Protein 2YD6 (pdb70)

CATH classification: 2.60.40.10 (+1 more: 2.60.40.10)

Foldseek 3Di:
DFWKDWPDFFEAFEEEAQFKDKTKTAIQTVVGKAKFKDFPPHTDDDPQWDWDADPVRRMIMIMGGRDDPPVPWGKMKIWIGDPVDIDIDIYTYHYHYPVGQDQFFKDFPDFFAADEAEAQAKDKTKTFMQGVVGWDKFKDWQSHGDVQWDWDDDHRMIITIHGRDDQVQWTKMWIWTDDPRHIGIDDIYTYHYHD

Nearest PDB structures (foldseek):
  2yd6-assembly1_A-2  TM=1.005E+00  e=1.110E-40  Homo sapiens
  5y32-assembly1_A  TM=9.859E-01  e=5.965E-36  Mus musculus
  4yfd-a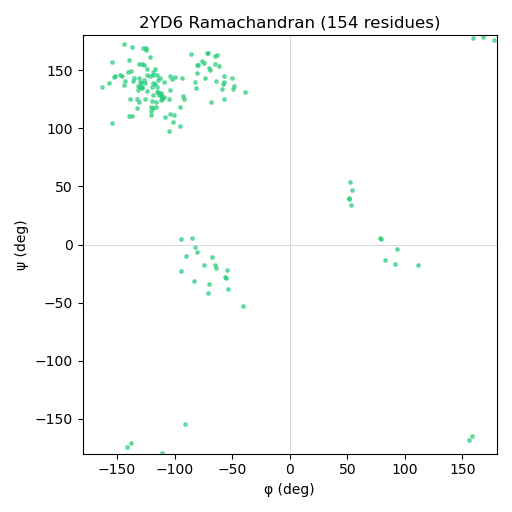ssembly1_A  TM=9.870E-01  e=2.096E-35  Mus musculus
  4y61-assembly1_A  TM=9.888E-01  e=3.538E-35  Mus musculus
  2yd4-assembly1_A  TM=9.626E-01  e=8.643E-33  Gallus gallus

InterPro domains:
  IPR000242 Tyrosine-specific protein phosphatase, PTPase domain [PF00102] (1380-1611)
  IPR000242 Tyrosine-specific protein phosphatase, PTPase domain [PF00102] (1669-1902)
  IPR000242 Tyrosine-specific protein phosphatase, PTPase domain [PR00700] (1409-1416)
  IPR000242 Tyrosine-specific protein phosphatase, PTPase domain [PR00700] (1425-1445)
  IPR000242 Tyrosine-specific protein phosphatase, PTPase domain [PR00700] (1509-1526)
  IPR000242 Tyrosine-specific protein phosphatase, PTPase domain [PR00700] (1548-1566)
  IPR000242 Tyrosine-specific protein phosphatase, PTPase domain [PR00700] (1579-1594)
  IPR000242 Tyrosine-specific protein phosphatase, PTPase domain [PR00700] (1595-1605)
  IPR000242 Tyrosine-specific protein phosphatase, PTPase domain [PS50055] (1357-1612)
  IPR000242 Tyrosine-specific protein phosphatase, PTPase domain [PS50055] (1644-1903)
  IPR000242 Tyrosine-specific protein phosphatase, PTPase domain [SM00194] (1356-1614)
  IPR000242 Tyrosine-specific 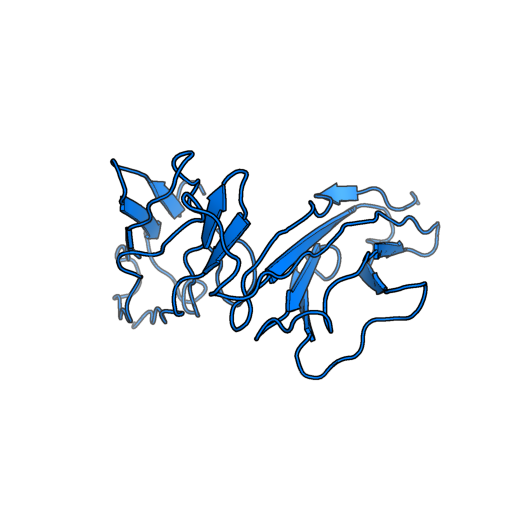protein phosphatase, PTPase domain [SM00194] (1643-1905)
  IPR000387 Tyrosine-specific protein phosphatases domain [PS50056] (1532-1603)
  IPR000387 Tyrosine-specific protein phosphatases domain [PS50056] (1821-1894)
  IPR003595 Protein-tyrosine phosphatase, catalytic [SM00404] (1510-1611)
  IPR003595 Protein-tyrosine phosphatase, catalytic [SM00404] (1799-1902)
  IPR003598 Immunoglobulin subtype 2 [SM00408] (36-105)
  IPR003598 Immunoglobulin subtype 2 [SM00408] (138-214)
  IPR003598 Immunoglobulin subtype 2 [SM00408] (248-309)
  IPR003599 Immunoglobulin domain subtype [SM00409] (30-116)

Secondary structure (DSSP, 8-state):
-EEEEEEE----EEEETTS-EEEEEEEEEESPPEEEEEETTEE---TTEEEEEEGGGTEEEEEE-S--TTTT-EEEEEEEEETTEEEEEEEEEEEE-GGGPPTT--EEEE----EEEETTS-EEEEEEEE-SSPPEEEEEETTEE---EEEEEETTEEEEEE-S--GGG-EEEEEEEEETTEEEEPPPEEEEEE-

Structure (mmCIF, N/CA/C/O backbone):
data_2YD6
#
_entry.id   2YD6
#
_cell.length_a   48.710
_cell.length_b   48.710
_cell.length_c   145.910
_cell.angle_alpha   90.00
_cell.angle_beta   90.00
_cell.angle_gamma   120.00
#
_symmetry.space_group_name_H-M   'P 32 2 1'
#
loop_
_entity.id
_entity.type
_entity.pdbx_description
1 polymer 'PTPRD PROTEIN'
2 non-polymer 'CHLORIDE ION'
3 non-polymer 'CITRATE ANION'
4 water water
#
loop_
_atom_site.group_PDB
_atom_site.id
_atom_site.type_symbol
_atom_site.label_atom_id
_atom_site.label_alt_id
_atom_site.label_comp_id
_atom_site.label_asym_id
_atom_site.label_entity_id
_atom_site.label_seq_id
_atom_site.pdbx_PDB_ins_code
_atom_site.Cartn_x
_atom_site.Cartn_y
_atom_site.Cartn_z
_atom_site.occupancy
_atom_site.B_iso_or_equiv
_atom_site.auth_seq_id
_atom_site.auth_comp_id
_atom_site.auth_asym_id
_atom_site.auth_atom_id
_atom_site.pdbx_PDB_model_num
ATOM 1 N N . GLU A 1 4 ? -8.060 -4.928 -23.293 1.00 46.76 21 GLU A N 1
ATOM 2 C CA . GLU A 1 4 ? -7.723 -4.080 -22.111 1.00 31.43 21 GLU A CA 1
ATOM 3 C C . GLU A 1 4 ? -8.622 -2.841 -22.000 1.00 34.36 21 GLU A C 1
ATOM 4 O O . GLU A 1 4 ? -8.961 -2.203 -22.997 1.00 39.48 21 GLU A O 1
ATOM 10 N N . THR A 1 5 ? -8.972 -2.482 -20.766 1.00 30.81 22 THR A N 1
ATOM 11 C CA . THR A 1 5 ? -9.840 -1.335 -20.519 1.00 26.59 22 THR A CA 1
ATOM 12 C C . THR A 1 5 ? -9.281 -0.494 -19.367 1.00 24.19 22 THR A C 1
ATOM 13 O O . THR A 1 5 ? -8.754 -1.060 -18.405 1.00 26.10 22 THR A O 1
ATOM 17 N N . PRO A 1 6 ? -9.414 0.852 -19.445 1.00 25.13 23 PRO A N 1
ATOM 18 C CA . PRO A 1 6 ? -8.899 1.726 -18.392 1.00 20.97 23 PRO A CA 1
ATOM 19 C C . PRO A 1 6 ? -9.707 1.622 -17.103 1.00 21.11 23 PRO A C 1
ATOM 20 O O . PRO A 1 6 ? -10.828 1.097 -17.102 1.00 20.31 23 PRO A O 1
ATOM 24 N N . PRO A 1 7 ? -9.145 2.127 -15.995 1.00 16.94 24 PRO A N 1
ATOM 25 C CA . PRO A 1 7 ? -9.919 1.978 -14.779 1.00 16.43 24 PRO A CA 1
ATOM 26 C C . PRO A 1 7 ? -11.176 2.832 -14.772 1.00 14.65 24 PRO A C 1
ATOM 27 O O . PRO A 1 7 ? -11.207 3.921 -15.403 1.00 20.04 24 PRO A O 1
ATOM 31 N N A ARG A 1 8 ? -12.234 2.331 -14.153 0.60 15.95 25 ARG A N 1
ATOM 32 N N B ARG A 1 8 ? -12.173 2.352 -14.030 0.40 15.19 25 ARG A N 1
ATOM 33 C CA A ARG A 1 8 ? -13.347 3.188 -13.773 0.60 16.92 25 ARG A CA 1
ATOM 34 C CA B ARG A 1 8 ? -13.444 3.033 -13.829 0.40 16.15 25 ARG A CA 1
ATOM 35 C C A ARG A 1 8 ? -13.689 2.880 -12.330 0.60 16.20 25 ARG A C 1
ATOM 36 C C B ARG A 1 8 ? -13.931 2.784 -12.396 0.40 15.13 25 ARG A C 1
ATOM 37 O O A ARG A 1 8 ? -13.366 1.811 -11.812 0.60 13.81 25 ARG A O 1
ATOM 38 O O B ARG A 1 8 ? -13.996 1.628 -11.961 0.40 12.87 25 ARG A O 1
ATOM 53 N N . PHE A 1 9 ? -14.312 3.844 -11.682 1.00 12.90 26 PHE A N 1
ATOM 54 C CA . PHE A 1 9 ? -14.673 3.695 -10.274 1.00 12.07 26 PHE A CA 1
ATOM 55 C C . PHE A 1 9 ? -16.003 2.982 -10.151 1.00 13.53 26 PHE A C 1
ATOM 56 O O . PHE A 1 9 ? -16.949 3.267 -10.894 1.00 18.34 26 PHE A O 1
ATOM 64 N N . THR A 1 10 ? -16.058 2.028 -9.222 1.00 14.23 27 THR A N 1
ATOM 65 C CA . THR A 1 10 ? -17.329 1.406 -8.807 1.00 15.68 27 THR A CA 1
ATOM 66 C C . THR A 1 10 ? -17.813 1.893 -7.412 1.00 16.83 27 THR A C 1
ATOM 67 O O . THR A 1 10 ? -18.984 1.767 -7.072 1.00 17.89 27 THR A O 1
ATOM 71 N N A ARG A 1 11 ? -16.889 2.406 -6.608 0.62 13.98 28 ARG A N 1
ATOM 72 N N B ARG A 1 11 ? -16.892 2.469 -6.633 0.38 13.17 28 ARG A N 1
ATOM 73 C CA A ARG A 1 11 ? -17.246 3.181 -5.435 0.62 14.36 28 ARG A CA 1
ATOM 74 C CA B ARG A 1 11 ? -17.189 3.101 -5.344 0.38 13.16 28 ARG A CA 1
ATOM 75 C C A ARG A 1 11 ? -16.290 4.344 -5.313 0.62 11.74 28 ARG A C 1
ATOM 76 C C B ARG A 1 11 ? -16.282 4.319 -5.184 0.38 11.40 28 ARG A C 1
ATOM 77 O O A ARG A 1 11 ? -15.074 4.174 -5.458 0.62 10.56 28 ARG A O 1
ATOM 78 O O B ARG A 1 11 ? -15.067 4.152 -5.144 0.38 12.41 28 ARG A O 1
ATOM 93 N N . THR A 1 12 ? -16.845 5.522 -5.077 1.00 12.40 29 THR A N 1
ATOM 94 C CA . THR A 1 12 ? -16.028 6.721 -4.869 1.00 11.37 29 THR A CA 1
ATOM 95 C C . THR A 1 12 ? -16.191 7.200 -3.437 1.00 10.12 29 THR A C 1
ATOM 96 O O . THR A 1 12 ? -17.265 7.094 -2.855 1.00 10.40 29 THR A O 1
ATOM 100 N N . PRO A 1 13 ? -15.130 7.782 -2.874 1.00 8.64 30 PRO A N 1
ATOM 101 C CA . PRO A 1 13 ? -15.220 8.280 -1.511 1.00 9.15 30 PRO A CA 1
ATOM 102 C C . PRO A 1 13 ? -16.125 9.503 -1.451 1.00 9.09 30 PRO A C 1
ATOM 103 O O . PRO A 1 13 ? -16.206 10.255 -2.427 1.00 10.80 30 PRO A O 1
ATOM 107 N N . VAL A 1 14 ? -16.753 9.719 -0.300 1.00 9.25 31 VAL A N 1
ATOM 108 C CA . VAL A 1 14 ? -17.582 10.887 -0.069 1.00 10.05 31 VAL A CA 1
ATOM 109 C C . VAL A 1 14 ? -16.976 11.721 1.058 1.00 9.68 31 VAL A C 1
ATOM 110 O O . VAL A 1 14 ? -16.274 11.186 1.946 1.00 12.09 31 VAL A O 1
ATOM 114 N N . ASP A 1 15 ? -17.215 13.026 0.992 1.00 11.11 32 ASP A N 1
ATOM 115 C CA . ASP A 1 15 ? -16.745 13.949 2.023 1.00 12.19 32 ASP A CA 1
ATOM 116 C C . ASP A 1 15 ? -17.127 13.473 3.408 1.00 13.32 32 ASP A C 1
ATOM 117 O O . ASP A 1 15 ? -18.238 12.945 3.603 1.00 18.14 32 ASP A O 1
ATOM 122 N N . GLN A 1 16 ? -16.212 13.698 4.363 1.00 12.72 33 GLN A N 1
ATOM 123 C CA A GLN A 1 16 ? -16.516 13.385 5.722 0.50 9.94 33 GLN A CA 1
ATOM 124 C CA B GLN A 1 16 ? -16.300 13.245 5.793 0.50 10.57 33 GLN A CA 1
ATOM 125 C C . GLN A 1 16 ? -16.117 14.481 6.684 1.00 8.70 33 GLN A C 1
ATOM 126 O O . GLN A 1 16 ? -15.171 15.239 6.448 1.00 8.44 33 GLN A O 1
ATOM 137 N N . THR A 1 17 ? -16.930 14.604 7.727 1.00 7.56 34 THR A N 1
ATOM 138 C CA . THR A 1 17 ? -16.678 15.516 8.842 1.00 7.04 34 THR A CA 1
ATOM 139 C C . THR A 1 17 ? -16.589 14.667 10.100 1.00 7.14 34 THR A C 1
ATOM 140 O O . THR A 1 17 ? -17.581 14.089 10.544 1.00 8.58 34 THR A O 1
ATOM 144 N N . GLY A 1 18 ? -15.391 14.605 10.655 1.00 7.19 35 GLY A N 1
ATOM 145 C CA . GLY A 1 18 ? -15.135 13.853 11.860 1.00 6.99 35 GLY A CA 1
ATOM 146 C C . GLY A 1 18 ? -14.822 14.729 13.042 1.00 7.99 35 GLY A C 1
ATOM 147 O O . GLY A 1 18 ? -14.872 15.950 12.936 1.00 8.64 35 GLY A O 1
ATOM 148 N N . VAL A 1 19 ? -14.560 14.093 14.180 1.00 7.76 36 VAL A N 1
ATOM 149 C CA A VAL A 1 19 ? -14.217 14.817 15.375 0.61 7.39 36 VAL A CA 1
ATOM 150 C CA B VAL A 1 19 ? -14.212 14.798 15.404 0.39 7.33 36 VAL A CA 1
ATOM 151 C C . VAL A 1 19 ? -12.777 14.532 15.803 1.00 7.08 36 VAL A C 1
ATOM 152 O O . VAL A 1 19 ? -12.271 13.413 15.692 1.00 7.12 36 VAL A O 1
ATOM 159 N N . SER A 1 20 ? -12.109 15.567 16.284 1.00 8.23 37 SER A N 1
ATOM 160 C CA . SER A 1 20 ? -10.748 15.428 16.799 1.00 8.49 37 SER A CA 1
ATOM 161 C C . SER A 1 20 ? -10.659 14.265 17.787 1.00 7.47 37 SER A C 1
ATOM 162 O O . SER A 1 20 ? -11.511 14.110 18.649 1.00 8.56 37 SER A O 1
ATOM 165 N N . GLY A 1 21 ? -9.644 13.439 17.629 1.00 7.29 38 GLY A N 1
ATOM 166 C CA . GLY A 1 21 ? -9.451 12.256 18.460 1.00 7.80 38 GLY A CA 1
ATOM 167 C C . GLY A 1 21 ? -10.102 11.009 17.896 1.00 7.37 38 GLY A C 1
ATOM 168 O O . GLY A 1 21 ? -9.810 9.889 18.352 1.00 9.55 38 GLY A O 1
ATOM 169 N N . GLY A 1 22 ? -11.026 11.179 16.948 1.00 7.19 39 GLY A N 1
ATOM 170 C CA . GLY A 1 22 ? -11.762 10.075 16.359 1.00 6.92 39 GLY A CA 1
ATOM 171 C C . GLY A 1 22 ? -11.131 9.467 15.124 1.00 5.61 39 GLY A C 1
ATOM 172 O O . GLY A 1 22 ? -9.932 9.535 14.917 1.00 6.60 39 GLY A O 1
ATOM 173 N N . VAL A 1 23 ? -12.004 8.871 14.314 1.00 6.20 40 VAL A N 1
ATOM 174 C CA . VAL A 1 23 ? -11.614 8.188 13.089 1.00 6.15 40 VAL A CA 1
ATOM 175 C C . VAL A 1 23 ? -12.368 8.776 11.922 1.00 6.51 40 VAL A C 1
ATOM 176 O O . VAL A 1 23 ? -13.517 9.147 12.056 1.00 8.07 40 VAL A O 1
ATOM 180 N N . ALA A 1 24 ? -11.705 8.821 10.765 1.00 6.47 41 ALA A N 1
ATOM 181 C CA . ALA A 1 24 ? -12.387 8.970 9.478 1.00 6.18 41 ALA A CA 1
ATOM 182 C C . ALA A 1 24 ? -11.862 7.930 8.519 1.00 6.26 41 ALA A C 1
ATOM 183 O O . ALA A 1 24 ? -10.677 7.600 8.555 1.00 7.37 41 ALA A O 1
ATOM 185 N N . SER A 1 25 ? -12.771 7.407 7.692 1.00 7.00 42 SER A N 1
ATOM 186 C CA . SER A 1 25 ? -12.410 6.424 6.652 1.00 6.60 42 SER A CA 1
ATOM 187 C C . SER A 1 25 ? -13.009 6.893 5.327 1.00 6.22 42 SER A C 1
ATOM 188 O O . SER A 1 25 ? -14.144 7.371 5.279 1.00 9.48 42 SER A O 1
ATOM 191 N N . PHE A 1 26 ? -12.224 6.719 4.266 1.00 5.79 43 PHE A N 1
ATOM 192 C CA . PHE A 1 26 ? -12.645 6.961 2.894 1.00 6.03 43 PHE A CA 1
ATOM 193 C C . PHE A 1 26 ? -12.520 5.661 2.120 1.00 5.51 43 PHE A C 1
ATOM 194 O O . PHE A 1 26 ? -11.520 4.969 2.266 1.00 6.56 43 PHE A O 1
ATOM 202 N N . ILE A 1 27 ? -13.531 5.330 1.323 1.00 5.87 44 ILE A N 1
ATOM 203 C CA . ILE A 1 27 ? -13.618 4.058 0.601 1.00 6.91 44 ILE A CA 1
ATOM 204 C C . ILE A 1 27 ? -13.563 4.338 -0.885 1.00 6.94 44 ILE A C 1
ATOM 205 O O . ILE A 1 27 ? -14.240 5.226 -1.398 1.00 9.35 44 ILE A O 1
ATOM 210 N N . CYS A 1 28 ? -12.766 3.538 -1.583 1.00 7.17 45 CYS A N 1
ATOM 211 C CA . CYS A 1 28 ? -12.633 3.697 -3.021 1.00 8.02 45 CYS A CA 1
ATOM 212 C C . CYS A 1 28 ? -12.482 2.329 -3.675 1.00 8.40 45 CYS A C 1
ATOM 213 O O . CYS A 1 28 ? -11.758 1.497 -3.166 1.00 10.17 45 CYS A O 1
ATOM 216 N N . GLN A 1 29 ? -13.155 2.095 -4.791 1.00 9.21 46 GLN A N 1
ATOM 217 C CA . GLN A 1 29 ? -13.005 0.840 -5.497 1.00 9.62 46 GLN A CA 1
ATOM 218 C C . GLN A 1 29 ? -13.116 1.096 -6.996 1.00 10.04 46 GLN A C 1
ATOM 219 O O . GLN A 1 29 ? -13.888 1.949 -7.451 1.00 10.16 46 GLN A O 1
ATOM 225 N N . ALA A 1 30 ? -12.341 0.337 -7.758 1.00 9.77 47 ALA A N 1
ATOM 226 C CA . ALA A 1 30 ? -12.324 0.477 -9.212 1.00 11.69 47 ALA A CA 1
ATOM 227 C C . ALA A 1 30 ? -12.258 -0.878 -9.879 1.00 13.72 47 ALA A C 1
ATOM 228 O O . ALA A 1 30 ? -11.801 -1.852 -9.300 1.00 14.31 47 ALA A O 1
ATOM 230 N N . THR A 1 31 ? -12.672 -0.904 -11.135 1.00 15.31 48 THR A N 1
ATOM 231 C CA . THR A 1 31 ? -12.517 -2.098 -11.968 1.00 15.30 48 THR A CA 1
ATOM 232 C C . THR A 1 31 ? -11.810 -1.706 -13.265 1.00 16.41 48 THR A C 1
ATOM 233 O O . THR A 1 31 ? -11.645 -0.526 -13.557 1.00 18.91 48 THR A O 1
ATOM 237 N N . GLY A 1 32 ? -11.383 -2.697 -14.031 1.00 19.30 49 GLY A N 1
ATOM 238 C CA . GLY A 1 32 ? -10.695 -2.477 -15.300 1.00 19.67 49 GLY A CA 1
ATOM 239 C C . GLY A 1 32 ? -9.910 -3.724 -15.664 1.00 21.59 49 GLY A C 1
ATOM 240 O O . GLY A 1 32 ? -9.897 -4.689 -14.899 1.00 21.24 49 GLY A O 1
ATOM 241 N N . ASP A 1 33 ? -9.258 -3.697 -16.831 1.00 22.80 50 ASP A N 1
ATOM 242 C CA . ASP A 1 33 ? -8.427 -4.818 -17.300 1.00 24.94 50 ASP A CA 1
ATOM 243 C C . ASP A 1 33 ? -7.131 -4.255 -17.899 1.00 19.92 50 ASP A C 1
ATOM 244 O O . ASP A 1 33 ? -7.174 -3.642 -18.981 1.00 26.29 50 ASP A O 1
ATOM 249 N N . PRO A 1 34 ? -5.980 -4.460 -17.229 1.00 21.48 51 PRO A N 1
ATOM 250 C CA . PRO A 1 34 ? -5.777 -5.223 -15.991 1.00 20.26 51 PRO A CA 1
ATOM 251 C C . PRO A 1 34 ? -6.478 -4.643 -14.761 1.00 20.46 51 PRO A C 1
ATOM 252 O O . PRO A 1 34 ? -6.865 -3.465 -14.729 1.00 19.16 51 PRO A O 1
ATOM 256 N N . ARG A 1 35 ? -6.611 -5.461 -13.758 1.00 22.12 52 ARG A N 1
ATOM 257 C CA . ARG A 1 35 ? -7.252 -4.999 -12.534 1.00 17.52 52 ARG A CA 1
ATOM 258 C C . ARG A 1 35 ? -6.494 -3.812 -11.982 1.00 15.50 52 ARG A C 1
ATOM 259 O O . ARG A 1 35 ? -5.274 -3.848 -11.892 1.00 17.25 52 ARG A O 1
ATOM 267 N N . PRO A 1 36 ? -7.232 -2.754 -11.595 1.00 13.89 53 PRO A N 1
ATOM 268 C CA . PRO A 1 36 ? -6.489 -1.570 -11.182 1.00 14.00 53 PRO A CA 1
ATOM 269 C C . PRO A 1 36 ? -6.033 -1.637 -9.749 1.00 13.19 53 PRO A C 1
ATOM 270 O O . PRO A 1 36 ? -6.562 -2.434 -8.957 1.00 12.94 53 PRO A O 1
ATOM 274 N N A LYS A 1 37 ? -5.061 -0.800 -9.416 0.54 13.47 54 LYS A N 1
ATOM 275 N N B LYS A 1 37 ? -5.015 -0.833 -9.438 0.46 12.68 54 LYS A N 1
ATOM 276 C CA A LYS A 1 37 ? -4.636 -0.614 -8.039 0.54 11.99 54 LYS A CA 1
ATOM 277 C CA B LYS A 1 37 ? -4.546 -0.583 -8.072 0.46 11.37 54 LYS A CA 1
ATOM 278 C C A LYS A 1 37 ? -4.728 0.866 -7.683 0.54 11.42 54 LYS A C 1
ATOM 279 C C B LYS A 1 37 ? -4.929 0.830 -7.685 0.46 11.12 54 LYS A C 1
ATOM 280 O O A LYS A 1 37 ? -4.683 1.755 -8.549 0.54 10.47 54 LYS A O 1
ATOM 281 O O B LYS A 1 37 ? -5.296 1.641 -8.539 0.46 8.94 54 LYS A O 1
ATOM 292 N N . ILE A 1 38 ? -4.872 1.104 -6.393 1.00 9.96 55 ILE A N 1
ATOM 293 C CA . ILE A 1 38 ? -5.257 2.388 -5.862 1.00 9.16 55 ILE A CA 1
ATOM 294 C C . ILE A 1 38 ? -4.162 2.987 -4.983 1.00 8.96 55 ILE A C 1
ATOM 295 O O . ILE A 1 38 ? -3.522 2.290 -4.190 1.00 9.84 55 ILE A O 1
ATOM 300 N N . VAL A 1 39 ? -3.952 4.281 -5.127 1.00 8.90 56 VAL A N 1
ATOM 301 C CA . VAL A 1 39 ? -3.148 5.049 -4.191 1.00 9.70 56 VAL A CA 1
ATOM 302 C C . VAL A 1 39 ? -3.956 6.257 -3.767 1.00 9.57 56 VAL A C 1
ATOM 303 O O . VAL A 1 39 ? -4.839 6.715 -4.482 1.00 10.23 56 VAL A O 1
ATOM 307 N N . TRP A 1 40 ? -3.626 6.768 -2.595 1.00 7.35 57 TRP A N 1
ATOM 308 C CA . TRP A 1 40 ? -4.241 7.968 -2.049 1.00 7.33 57 TRP A CA 1
ATOM 309 C C . TRP A 1 40 ? -3.223 9.090 -2.003 1.00 8.04 57 TRP A C 1
ATOM 310 O O . TRP A 1 40 ? -2.119 8.898 -1.499 1.00 9.46 57 TRP A O 1
ATOM 321 N N . ASN A 1 41 ? -3.609 10.247 -2.531 1.00 8.88 58 ASN A N 1
ATOM 322 C CA . ASN A 1 41 ? -2.744 11.420 -2.589 1.00 9.69 58 ASN A CA 1
ATOM 323 C C . ASN A 1 41 ? -3.345 12.609 -1.867 1.00 11.52 58 ASN A C 1
ATOM 324 O O . ASN A 1 41 ? -4.567 12.705 -1.676 1.00 12.46 58 ASN A O 1
ATOM 329 N N . LYS A 1 42 ? -2.461 13.556 -1.554 1.00 12.24 59 LYS A N 1
ATOM 330 C CA . LYS A 1 42 ? -2.839 14.910 -1.190 1.00 13.82 59 LYS A CA 1
ATOM 331 C C . LYS A 1 42 ? -1.954 1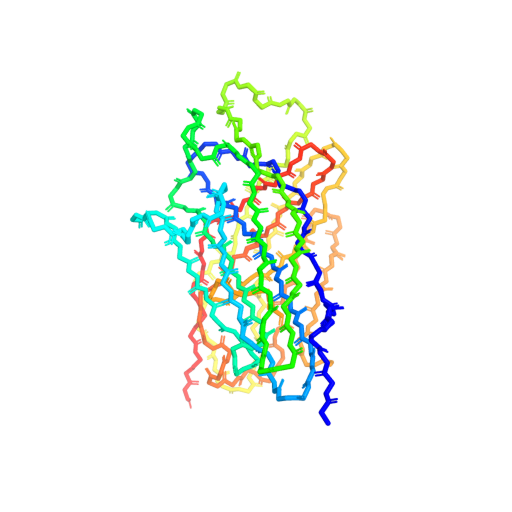5.859 -1.983 1.00 16.96 59 LYS A C 1
ATOM 332 O O . LYS A 1 42 ? -0.713 15.736 -1.964 1.00 17.54 59 LYS A O 1
ATOM 338 N N . LYS A 1 43 ? -2.589 16.765 -2.715 1.00 18.11 60 LYS A N 1
ATOM 339 C CA . LYS A 1 43 ? -1.868 17.744 -3.510 1.00 21.15 60 LYS A CA 1
ATOM 340 C C . LYS A 1 43 ? -0.852 17.005 -4.374 1.00 21.76 60 LYS A C 1
ATOM 341 O O . LYS A 1 43 ? 0.284 17.449 -4.536 1.00 22.54 60 LYS A O 1
ATOM 347 N N . GLY A 1 44 ? -1.282 15.839 -4.881 1.00 19.39 61 GLY A N 1
ATOM 348 C CA . GLY A 1 44 ? -0.512 15.076 -5.862 1.00 20.98 61 GLY A CA 1
ATOM 349 C C . GLY A 1 44 ? 0.632 14.257 -5.305 1.00 20.52 61 GLY A C 1
ATOM 350 O O . GLY A 1 44 ? 1.392 13.656 -6.079 1.00 27.66 61 GLY A O 1
ATOM 351 N N . LYS A 1 45 ? 0.767 14.224 -3.976 1.00 17.21 62 LYS A N 1
ATOM 352 C CA . LYS A 1 45 ? 1.782 13.420 -3.316 1.00 16.88 62 LYS A CA 1
ATOM 353 C C . LYS A 1 45 ? 1.116 12.300 -2.507 1.00 14.28 62 LYS A C 1
ATOM 354 O O . LYS A 1 45 ? 0.121 12.496 -1.807 1.00 13.46 62 LYS A O 1
ATOM 360 N N A LYS A 1 46 ? 1.705 11.120 -2.609 0.50 14.00 63 LYS A N 1
ATOM 361 N N B LYS A 1 46 ? 1.682 11.115 -2.614 0.50 13.89 63 LYS A N 1
ATOM 362 C CA A LYS A 1 46 ? 1.228 9.939 -1.897 0.50 11.53 63 LYS A CA 1
ATOM 363 C CA B LYS A 1 46 ? 1.111 9.959 -1.948 0.50 11.72 63 LYS A CA 1
ATOM 364 C C A LYS A 1 46 ? 1.145 10.220 -0.406 0.50 11.31 63 LYS A C 1
ATOM 365 C C B LYS A 1 46 ? 1.150 10.138 -0.434 0.50 12.07 63 LYS A C 1
ATOM 366 O O A LYS A 1 46 ? 2.087 10.752 0.181 0.50 12.22 63 LYS A O 1
ATOM 367 O O B LYS A 1 46 ? 2.176 10.505 0.132 0.50 13.08 63 LYS A O 1
ATOM 378 N N . VAL A 1 47 ? 0.032 9.850 0.216 1.00 10.64 64 VAL A N 1
ATOM 379 C CA . VAL A 1 47 ? -0.079 10.044 1.645 1.00 10.32 64 VAL A CA 1
ATOM 380 C C . VAL A 1 47 ? 0.956 9.210 2.402 1.00 10.04 64 VAL A C 1
ATOM 381 O O . VAL A 1 47 ? 1.221 8.052 2.067 1.00 10.40 64 VAL A O 1
ATOM 385 N N . SER A 1 48 ? 1.537 9.818 3.419 1.00 11.11 65 SER A N 1
ATOM 386 C CA . SER A 1 48 ? 2.496 9.140 4.282 1.00 10.94 65 SER A CA 1
ATOM 387 C C . SER A 1 48 ? 2.466 9.857 5.628 1.00 12.47 65 SER A C 1
ATOM 388 O O . SER A 1 48 ? 2.986 10.973 5.766 1.00 14.79 65 SER A O 1
ATOM 391 N N . ASN A 1 49 ? 1.838 9.227 6.604 1.00 12.31 66 ASN A N 1
ATOM 392 C CA . ASN A 1 49 ? 1.661 9.816 7.912 1.00 11.87 66 ASN A CA 1
ATOM 393 C C . ASN A 1 49 ? 1.460 8.681 8.895 1.00 11.30 66 ASN A C 1
ATOM 394 O O . ASN A 1 49 ? 0.756 7.706 8.589 1.00 12.67 66 ASN A O 1
ATOM 399 N N . GLN A 1 50 ? 2.066 8.794 10.072 1.00 12.86 67 GLN A N 1
ATOM 400 C CA . GLN A 1 50 ? 1.960 7.744 11.093 1.00 14.20 67 GLN A CA 1
ATOM 401 C C . GLN A 1 50 ? 0.523 7.390 11.469 1.00 13.03 67 GLN A C 1
ATOM 402 O O . GLN A 1 50 ? 0.245 6.273 11.869 1.00 16.90 67 GLN A O 1
ATOM 408 N N . ARG A 1 51 ? -0.363 8.358 11.353 1.00 9.44 68 ARG A N 1
ATOM 409 C CA . ARG A 1 51 ? -1.756 8.181 11.709 1.00 8.99 68 ARG A CA 1
ATOM 410 C C . ARG A 1 51 ? -2.681 7.805 10.548 1.00 8.91 68 ARG A C 1
ATOM 411 O O . ARG A 1 51 ? -3.901 7.712 10.729 1.00 10.44 68 ARG A O 1
ATOM 419 N N . PHE A 1 52 ? -2.097 7.597 9.377 1.00 9.22 69 PHE A N 1
ATOM 420 C CA . PHE A 1 52 ? -2.872 7.282 8.175 1.00 9.42 69 PHE A CA 1
ATOM 421 C C . PHE A 1 52 ? -2.507 5.858 7.798 1.00 11.13 69 PHE A C 1
ATOM 422 O O . PHE A 1 52 ? -1.328 5.512 7.707 1.00 16.03 69 PHE A O 1
ATOM 430 N N . GLU A 1 53 ? -3.527 5.021 7.600 1.00 9.47 70 GLU A N 1
ATOM 431 C CA . GLU A 1 53 ? -3.360 3.664 7.162 1.00 10.21 70 GLU A CA 1
ATOM 432 C C . GLU A 1 53 ? -4.201 3.420 5.929 1.00 8.31 70 GLU A C 1
ATOM 433 O O . GLU A 1 53 ? -5.348 3.875 5.853 1.00 8.67 70 GLU A O 1
ATOM 439 N N . VAL A 1 54 ? -3.640 2.704 4.974 1.00 7.56 71 VAL A N 1
ATOM 440 C CA . VAL A 1 54 ? -4.371 2.297 3.791 1.00 6.55 71 VAL A CA 1
ATOM 441 C C . VAL A 1 54 ? -4.569 0.798 3.856 1.00 5.45 71 VAL A C 1
ATOM 442 O O . VAL A 1 54 ? -3.583 0.050 4.019 1.00 7.73 71 VAL A O 1
ATOM 446 N N . ILE A 1 55 ? -5.825 0.361 3.758 1.00 5.96 72 ILE A N 1
ATOM 447 C CA . ILE A 1 55 ? -6.190 -1.056 3.862 1.00 6.37 72 ILE A CA 1
ATOM 448 C C . ILE A 1 55 ? -6.783 -1.508 2.528 1.00 6.07 72 ILE A C 1
ATOM 449 O O . ILE A 1 55 ? -7.803 -0.998 2.080 1.00 7.21 72 ILE A O 1
ATOM 454 N N . GLU A 1 56 ? -6.113 -2.471 1.901 1.00 6.32 73 GLU A N 1
ATOM 455 C CA . GLU A 1 56 ? -6.545 -3.004 0.620 1.00 6.21 73 GLU A CA 1
ATOM 456 C C . GLU A 1 56 ? -7.661 -4.037 0.786 1.00 6.84 73 GLU A C 1
ATOM 457 O O . GLU A 1 56 ? -7.688 -4.806 1.753 1.00 8.58 73 GLU A O 1
ATOM 463 N N . PHE A 1 57 ? -8.553 -4.093 -0.211 1.00 8.42 74 PHE A N 1
ATOM 464 C CA . PHE A 1 57 ? -9.497 -5.190 -0.343 1.00 8.87 74 PHE A CA 1
ATOM 465 C C . PHE A 1 57 ? -9.685 -5.480 -1.829 1.00 11.16 74 PHE A C 1
ATOM 466 O O . PHE A 1 57 ? -9.139 -4.778 -2.685 1.00 11.09 74 PHE A O 1
ATOM 474 N N . ASP A 1 58 ? -10.403 -6.548 -2.133 1.00 13.35 75 ASP A N 1
ATOM 475 C CA . ASP A 1 58 ? -10.673 -6.922 -3.534 1.00 15.77 75 ASP A CA 1
ATOM 476 C C . ASP A 1 58 ? -9.347 -7.032 -4.339 1.00 13.86 75 ASP A C 1
ATOM 477 O O . ASP A 1 58 ? -9.195 -6.466 -5.422 1.00 17.68 75 ASP A O 1
ATOM 482 N N . ASP A 1 59 ? -8.370 -7.722 -3.764 1.00 17.67 76 ASP A N 1
ATOM 483 C CA . ASP A 1 59 ? -7.042 -7.924 -4.367 1.00 18.86 76 ASP A CA 1
ATOM 484 C C . ASP A 1 59 ? -6.367 -6.623 -4.794 1.00 17.82 76 ASP A C 1
ATOM 485 O O . ASP A 1 59 ? -5.665 -6.572 -5.783 1.00 23.96 76 ASP A O 1
ATOM 490 N N . GLY A 1 60 ? -6.621 -5.567 -4.035 1.00 15.16 77 GLY A N 1
ATOM 491 C CA . GLY A 1 60 ? -5.994 -4.282 -4.265 1.00 14.57 77 GLY A CA 1
ATOM 492 C C . GLY A 1 60 ? -6.779 -3.317 -5.138 1.00 12.18 77 GLY A C 1
ATOM 493 O O . GLY A 1 60 ? -6.363 -2.179 -5.313 1.00 14.87 77 GLY A O 1
ATOM 494 N N . SER A 1 61 ? -7.918 -3.757 -5.665 1.00 12.35 78 SER A N 1
ATOM 495 C CA A SER A 1 61 ? -8.774 -2.893 -6.488 0.69 11.73 78 SER A CA 1
ATOM 496 C CA B SER A 1 61 ? -8.765 -2.881 -6.485 0.31 11.58 78 SER A CA 1
ATOM 497 C C . SER A 1 61 ? -9.782 -2.114 -5.650 1.00 11.52 78 SER A C 1
ATOM 498 O O . SER A 1 61 ? -10.487 -1.277 -6.176 1.00 13.47 78 SER A O 1
ATOM 503 N N . GLY A 1 62 ? -9.832 -2.410 -4.357 1.00 9.62 79 GLY A N 1
ATOM 504 C CA . GLY A 1 62 ? -10.539 -1.631 -3.342 1.00 9.19 79 GLY A CA 1
ATOM 505 C C . GLY A 1 62 ? -9.518 -1.142 -2.317 1.00 7.72 79 GLY A C 1
ATOM 506 O O . GLY A 1 62 ? -8.521 -1.807 -2.065 1.00 7.82 79 GLY A O 1
ATOM 507 N N . SER A 1 63 ? -9.774 0.021 -1.730 1.00 7.34 80 SER A N 1
ATOM 508 C CA . SER A 1 63 ? -8.907 0.559 -0.730 1.00 7.25 80 SER A CA 1
ATOM 509 C C . SER A 1 63 ? -9.693 1.430 0.220 1.00 5.90 80 SER A C 1
ATOM 510 O O . SER A 1 63 ? -10.595 2.136 -0.180 1.00 7.84 80 SER A O 1
ATOM 513 N N . VAL A 1 64 ? -9.287 1.405 1.480 1.00 5.10 81 VAL A N 1
ATOM 514 C CA . VAL A 1 64 ? -9.769 2.330 2.502 1.00 5.62 81 VAL A CA 1
ATOM 515 C C . VAL A 1 64 ? -8.585 3.139 3.028 1.00 5.41 81 VAL A C 1
ATOM 516 O O . VAL A 1 64 ? -7.552 2.563 3.389 1.00 6.29 81 VAL A O 1
ATOM 520 N N . LEU A 1 65 ? -8.741 4.460 3.045 1.00 5.34 82 LEU A N 1
ATOM 521 C CA . LEU A 1 65 ? -7.836 5.359 3.760 1.00 5.21 82 LEU A CA 1
ATOM 522 C C . LEU A 1 65 ? -8.470 5.622 5.125 1.00 5.72 82 LEU A C 1
ATOM 523 O O . LEU A 1 65 ? -9.563 6.191 5.190 1.00 5.99 82 LEU A O 1
ATOM 528 N N . ARG A 1 66 ? -7.761 5.234 6.198 1.00 5.59 83 ARG A N 1
ATOM 529 C CA . ARG A 1 66 ? -8.216 5.429 7.570 1.00 5.87 83 ARG A CA 1
ATOM 530 C C . ARG A 1 66 ? -7.275 6.381 8.284 1.00 5.81 83 ARG A C 1
ATOM 531 O O . ARG A 1 66 ? -6.053 6.177 8.283 1.00 7.49 83 ARG A O 1
ATOM 539 N N . ILE A 1 67 ? -7.857 7.368 8.945 1.00 5.71 84 ILE A N 1
ATOM 540 C CA . ILE A 1 67 ? -7.086 8.369 9.692 1.00 5.98 84 ILE A CA 1
ATOM 541 C C . ILE A 1 67 ? -7.524 8.273 11.143 1.00 6.81 84 ILE A C 1
ATOM 542 O O . ILE A 1 67 ? -8.708 8.430 11.460 1.00 7.22 84 ILE A O 1
ATOM 547 N N . GLN A 1 68 ? -6.560 8.047 12.037 1.00 7.24 85 GLN A N 1
ATOM 548 C CA . GLN A 1 68 ? -6.862 7.901 13.460 1.00 7.92 85 GLN A CA 1
ATOM 549 C C . GLN A 1 68 ? -5.582 8.081 14.267 1.00 7.57 85 GLN A C 1
ATOM 550 O O . GLN A 1 68 ? -4.597 7.452 13.949 1.00 9.22 85 GLN A O 1
ATOM 556 N N . PRO A 1 69 ? -5.625 8.857 15.375 1.00 7.44 86 PRO A N 1
ATOM 557 C CA . PRO A 1 69 ? -6.711 9.755 15.785 1.00 8.05 86 PRO A CA 1
ATOM 558 C C . PRO A 1 69 ? -6.710 11.006 14.903 1.00 7.15 86 PRO A C 1
ATOM 559 O O . PRO A 1 69 ? -5.660 11.517 14.555 1.00 8.61 86 PRO A O 1
ATOM 563 N N . LEU A 1 70 ? -7.890 11.513 14.583 1.00 6.37 87 LEU A N 1
ATOM 564 C CA . LEU A 1 70 ? -8.025 12.742 13.793 1.00 6.32 87 LEU A CA 1
ATOM 565 C C . LEU A 1 70 ? -7.443 13.943 14.533 1.00 6.47 87 LEU A C 1
ATOM 566 O O . LEU A 1 70 ? -7.627 14.086 15.732 1.00 8.17 87 LEU A O 1
ATOM 571 N N . ARG A 1 71 ? -6.774 14.807 13.783 1.00 7.35 88 ARG A N 1
ATOM 572 C CA . ARG A 1 71 ? -6.243 16.068 14.272 1.00 8.16 88 ARG A CA 1
ATOM 573 C C . ARG A 1 71 ? -6.703 17.222 13.414 1.00 9.25 88 ARG A C 1
ATOM 574 O O . ARG A 1 71 ? -6.798 17.111 12.192 1.00 8.62 88 ARG A O 1
ATOM 582 N N . THR A 1 72 ? -7.002 18.340 14.059 1.00 8.80 89 THR A N 1
ATOM 583 C CA . THR A 1 72 ? -7.431 19.537 13.356 1.00 8.71 89 THR A CA 1
ATOM 584 C C . THR A 1 72 ? -6.601 20.738 13.780 1.00 9.72 89 THR A C 1
ATOM 585 O O . THR A 1 72 ? -6.367 20.895 14.960 1.00 10.56 89 THR A O 1
ATOM 589 N N . PRO A 1 73 ? -6.139 21.567 12.823 1.00 9.92 90 PRO A N 1
ATOM 590 C CA . PRO A 1 73 ? -6.389 21.501 11.363 1.00 9.58 90 PRO A CA 1
ATOM 591 C C . PRO A 1 73 ? -5.520 20.526 10.543 1.00 8.84 90 PRO A C 1
ATOM 592 O O . PRO A 1 73 ? -5.699 20.403 9.334 1.00 10.25 90 PRO A O 1
ATOM 596 N N . ARG A 1 74 ? -4.590 19.855 11.196 1.00 8.87 91 ARG A N 1
ATOM 597 C CA . ARG A 1 74 ? -3.585 19.014 10.568 1.00 9.82 91 ARG A CA 1
ATOM 598 C C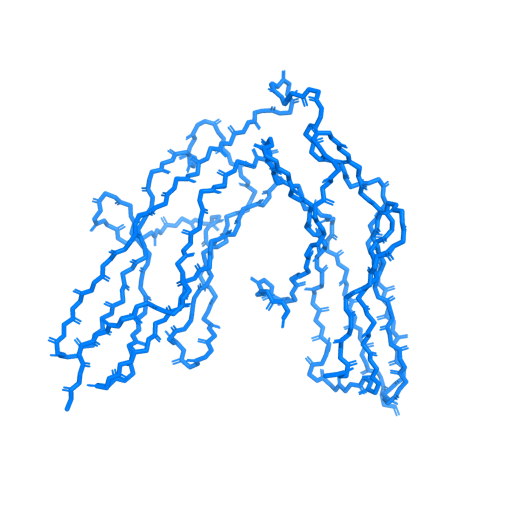 . ARG A 1 74 ? -4.126 18.181 9.415 1.00 8.86 91 ARG A C 1
ATOM 599 O O . ARG A 1 74 ? -3.536 18.117 8.362 1.00 11.53 91 ARG A O 1
ATOM 607 N N . ASP A 1 75 ? -5.204 17.441 9.665 1.00 7.77 92 ASP A N 1
ATOM 608 C CA . ASP A 1 75 ? -5.674 16.474 8.691 1.00 7.76 92 ASP A CA 1
ATOM 609 C C . ASP A 1 75 ? -6.683 17.026 7.681 1.00 7.77 92 ASP A C 1
ATOM 610 O O . ASP A 1 75 ? -7.072 16.324 6.712 1.00 8.73 92 ASP A O 1
ATOM 615 N N . GLU A 1 76 ? -7.172 18.243 7.902 1.00 8.10 93 GLU A N 1
ATOM 616 C CA . GLU A 1 76 ? -8.170 18.824 7.004 1.00 8.33 93 GLU A CA 1
ATOM 617 C C . GLU A 1 76 ? -7.568 19.133 5.653 1.00 8.44 93 GLU A C 1
ATOM 618 O O . GLU A 1 76 ? -6.591 19.887 5.581 1.00 10.69 93 GLU A O 1
ATOM 624 N N . ALA A 1 77 ? -8.140 18.568 4.601 1.00 8.40 94 ALA A N 1
ATOM 625 C CA . ALA A 1 77 ? -7.574 18.696 3.264 1.00 8.72 94 ALA A CA 1
ATOM 626 C C . ALA A 1 77 ? -8.486 18.044 2.276 1.00 8.32 94 ALA A C 1
ATOM 627 O O . ALA A 1 77 ? -9.434 17.351 2.653 1.00 8.50 94 ALA A O 1
ATOM 629 N N A ILE A 1 78 ? -8.189 18.279 1.002 0.50 9.20 95 ILE A N 1
ATOM 630 N N B ILE A 1 78 ? -8.191 18.284 1.003 0.50 9.02 95 ILE A N 1
ATOM 631 C CA A ILE A 1 78 ? -8.715 17.482 -0.082 0.50 8.85 95 ILE A CA 1
ATOM 632 C CA B ILE A 1 78 ? -8.714 17.501 -0.092 0.50 8.46 95 ILE A CA 1
ATOM 633 C C A ILE A 1 78 ? -7.761 16.335 -0.351 0.50 8.73 95 ILE A C 1
ATOM 634 C C B ILE A 1 78 ? -7.764 16.341 -0.363 0.50 8.54 95 ILE A C 1
ATOM 635 O O A ILE A 1 78 ? -6.545 16.536 -0.457 0.50 11.13 95 ILE A O 1
ATOM 636 O O B ILE A 1 78 ? -6.549 16.541 -0.475 0.50 10.97 95 ILE A O 1
ATOM 645 N N . TYR A 1 79 ? -8.319 15.128 -0.438 1.00 8.76 96 TYR A N 1
ATOM 646 C CA . TYR A 1 79 ? -7.574 13.933 -0.783 1.00 9.20 96 TYR A CA 1
ATOM 647 C C . TYR A 1 79 ? -8.095 13.372 -2.101 1.00 9.26 96 TYR A C 1
ATOM 648 O O . TYR A 1 79 ? -9.227 13.624 -2.506 1.00 9.93 96 TYR A O 1
ATOM 657 N N . GLU A 1 80 ? -7.259 12.576 -2.745 1.00 9.37 97 GLU A N 1
ATOM 658 C CA . GLU A 1 80 ? -7.636 11.958 -4.009 1.00 9.74 97 GLU A CA 1
ATOM 659 C C . GLU A 1 80 ? -7.390 10.463 -3.922 1.00 7.89 97 GLU A C 1
ATOM 660 O O . GLU A 1 80 ? -6.347 10.017 -3.429 1.00 9.63 97 GLU A O 1
ATOM 666 N N . CYS A 1 81 ? -8.372 9.691 -4.405 1.00 7.90 98 CYS A N 1
ATOM 667 C CA . CYS A 1 81 ? -8.202 8.281 -4.716 1.00 7.62 98 CYS A CA 1
ATOM 668 C C . CYS A 1 81 ? -7.798 8.181 -6.172 1.00 8.37 98 CYS A C 1
ATOM 669 O O . CYS A 1 81 ? -8.501 8.716 -7.023 1.00 8.32 98 CYS A O 1
ATOM 672 N N . VAL A 1 82 ? -6.671 7.516 -6.456 1.00 8.57 99 VAL A N 1
ATOM 673 C CA . VAL A 1 82 ? -6.158 7.389 -7.823 1.00 8.92 99 VAL A CA 1
ATOM 674 C C . VAL A 1 82 ? -6.124 5.908 -8.174 1.00 9.03 99 VAL A C 1
ATOM 675 O O . VAL A 1 82 ? -5.447 5.118 -7.508 1.00 10.06 99 VAL A O 1
ATOM 679 N N . ALA A 1 83 ? -6.899 5.520 -9.179 1.00 9.49 100 ALA A N 1
ATOM 680 C CA . ALA A 1 83 ? -6.924 4.138 -9.681 1.00 9.58 100 ALA A CA 1
ATOM 681 C C . ALA A 1 83 ? -6.148 4.080 -10.989 1.00 10.09 100 ALA A C 1
ATOM 682 O O . ALA A 1 83 ? -6.358 4.919 -11.876 1.00 11.87 100 ALA A O 1
ATOM 684 N N . SER A 1 84 ? -5.267 3.103 -11.123 1.00 11.97 101 SER A N 1
ATOM 685 C CA . SER A 1 84 ? -4.439 3.000 -12.303 1.00 12.39 101 SER A CA 1
ATOM 686 C C . SER A 1 84 ? -4.270 1.557 -12.756 1.00 13.94 101 SER A C 1
ATOM 687 O O . SER A 1 84 ? -4.267 0.624 -11.939 1.00 14.19 101 SER A O 1
ATOM 690 N N . ASN A 1 85 ? -4.121 1.372 -14.068 1.00 15.21 102 ASN A N 1
ATOM 691 C CA . ASN A 1 85 ? -3.564 0.150 -14.635 1.00 15.61 102 ASN A CA 1
ATOM 692 C C . ASN A 1 85 ? -2.692 0.546 -15.814 1.00 19.08 102 ASN A C 1
A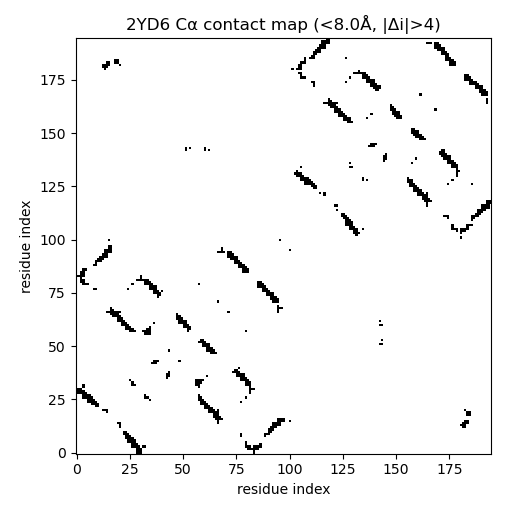TOM 693 O O . ASN A 1 85 ? -2.453 1.733 -16.054 1.00 21.14 102 ASN A O 1
ATOM 698 N N . ASN A 1 86 ? -2.186 -0.435 -16.555 1.00 20.49 103 ASN A N 1
ATOM 699 C CA . ASN A 1 86 ? -1.302 -0.098 -17.655 1.00 22.24 103 ASN A CA 1
ATOM 700 C C . ASN A 1 86 ? -1.981 0.638 -18.828 1.00 21.84 103 ASN A C 1
ATOM 701 O O . ASN A 1 86 ? -1.278 1.126 -19.706 1.00 26.42 103 ASN A O 1
ATOM 706 N N . VAL A 1 87 ? -3.318 0.708 -18.835 1.00 20.24 104 VAL A N 1
ATOM 707 C CA . VAL A 1 87 ? -4.092 1.404 -19.886 1.00 22.01 104 VAL A CA 1
ATOM 708 C C . VAL A 1 87 ? -4.459 2.852 -19.529 1.00 21.63 104 VAL A C 1
ATOM 709 O O . VAL A 1 87 ? -4.711 3.668 -20.415 1.00 26.35 104 VAL A O 1
ATOM 713 N N . GLY A 1 88 ? -4.497 3.195 -18.242 1.00 19.69 105 GLY A N 1
ATOM 714 C CA . GLY A 1 88 ? -4.917 4.530 -17.850 1.00 17.76 105 GLY A CA 1
ATOM 715 C C . GLY A 1 88 ? -4.958 4.743 -16.352 1.00 16.69 105 GLY A C 1
ATOM 716 O O . GLY A 1 88 ? -4.736 3.843 -15.561 1.00 17.55 105 GLY A O 1
ATOM 717 N N . GLU A 1 89 ? -5.256 5.979 -15.989 1.00 18.43 106 GLU A N 1
ATOM 718 C CA . GLU A 1 89 ? -5.305 6.406 -14.599 1.00 16.86 106 GLU A CA 1
ATOM 719 C C . GLU A 1 89 ? -6.435 7.384 -14.452 1.00 15.88 106 GLU A C 1
ATOM 720 O O . GLU A 1 89 ? -6.653 8.210 -15.347 1.00 25.23 106 GLU A O 1
ATOM 726 N N . ILE A 1 90 ? -7.167 7.300 -13.350 1.00 13.93 107 ILE A N 1
ATOM 727 C CA A ILE A 1 90 ? -8.267 8.218 -13.077 0.64 12.45 107 ILE A CA 1
ATOM 728 C CA B ILE A 1 90 ? -8.254 8.215 -13.071 0.36 11.76 107 ILE A CA 1
ATOM 729 C C . ILE A 1 90 ? -8.234 8.518 -11.588 1.00 11.31 107 ILE A C 1
ATOM 730 O O . ILE A 1 90 ? -7.840 7.675 -10.800 1.00 13.58 107 ILE A O 1
ATOM 739 N N . SER A 1 91 ? -8.644 9.718 -11.219 1.00 10.68 108 SER A N 1
ATOM 740 C CA . SER A 1 91 ? -8.712 10.122 -9.816 1.00 10.26 108 SER A CA 1
ATOM 741 C C . SER A 1 91 ? -10.052 10.744 -9.508 1.00 8.67 108 SER A C 1
ATOM 742 O O . SER A 1 91 ? -10.747 11.273 -10.377 1.00 10.19 108 SER A O 1
ATOM 745 N N . VAL A 1 92 ? -10.405 10.668 -8.229 1.00 8.63 109 VAL A N 1
ATOM 746 C CA . VAL A 1 92 ? -11.556 11.326 -7.684 1.00 9.05 109 VAL A CA 1
ATOM 747 C C . VAL A 1 92 ? -11.192 11.983 -6.356 1.00 8.05 109 VAL A C 1
ATOM 748 O O . VAL A 1 92 ? -10.464 11.395 -5.557 1.00 9.20 109 VAL A O 1
ATOM 752 N N . SER A 1 93 ? -11.736 13.182 -6.124 1.00 8.24 110 SER A N 1
ATOM 753 C CA A SER A 1 93 ? -11.375 13.912 -4.916 0.66 8.64 110 SER A CA 1
ATOM 754 C CA B SER A 1 93 ? -11.431 14.009 -4.959 0.34 8.43 110 SER A CA 1
ATOM 755 C C . SER A 1 93 ? -12.463 13.846 -3.848 1.00 8.93 110 SER A C 1
ATOM 756 O O . SER A 1 93 ? -13.628 13.567 -4.113 1.00 9.01 110 SER A O 1
ATOM 761 N N . THR A 1 94 ? -12.031 14.091 -2.625 1.00 7.83 111 THR A N 1
ATOM 762 C CA . THR A 1 94 ? -12.906 14.088 -1.464 1.00 8.09 111 THR A CA 1
ATOM 763 C C . THR A 1 94 ? -12.289 15.001 -0.389 1.00 7.80 111 THR A C 1
ATOM 764 O O . THR A 1 94 ? -11.086 15.230 -0.361 1.00 10.72 111 THR A O 1
ATOM 768 N N . ARG A 1 95 ? -13.137 15.490 0.512 1.00 8.16 112 ARG A N 1
ATOM 769 C CA . ARG A 1 95 ? -12.735 16.440 1.543 1.00 8.39 112 ARG A CA 1
ATOM 770 C C . ARG A 1 95 ? -12.913 15.843 2.925 1.00 7.42 112 ARG A C 1
ATOM 771 O O . ARG A 1 95 ? -13.925 15.192 3.212 1.00 9.88 112 ARG A O 1
ATOM 779 N N . LEU A 1 96 ? -11.920 16.102 3.771 1.00 6.56 113 LEU A N 1
ATOM 780 C CA . LEU A 1 96 ? -11.992 15.833 5.204 1.00 6.66 113 LEU A CA 1
ATOM 781 C C . LEU A 1 96 ? -12.042 17.132 5.981 1.00 6.07 113 LEU A C 1
ATOM 782 O O . LEU A 1 96 ? -11.165 17.982 5.816 1.00 7.75 113 LEU A O 1
ATOM 787 N N . THR A 1 97 ? -13.058 17.232 6.836 1.00 6.86 114 THR A N 1
ATOM 788 C CA . THR A 1 97 ? -13.206 18.305 7.834 1.00 6.86 114 THR A CA 1
ATOM 789 C C . THR A 1 97 ? -13.103 17.636 9.191 1.00 7.10 114 THR A C 1
ATOM 790 O O . THR A 1 97 ? -13.628 16.523 9.368 1.00 6.73 114 THR A O 1
ATOM 794 N N . VAL A 1 98 ? -12.450 18.281 10.154 1.00 7.44 115 VAL A N 1
ATOM 795 C CA . VAL A 1 98 ? -12.279 17.709 11.516 1.00 6.38 115 VAL A CA 1
ATOM 796 C C . VAL A 1 98 ? -12.648 18.805 12.508 1.00 7.24 115 VAL A C 1
ATOM 797 O O . VAL A 1 98 ? -12.010 19.855 12.560 1.00 8.62 115 VAL A O 1
ATOM 801 N N . LEU A 1 99 ? -13.686 18.544 13.289 1.00 8.67 116 LEU A N 1
ATOM 802 C CA . LEU A 1 99 ? -14.149 19.488 14.292 1.00 9.21 116 LEU A CA 1
ATOM 803 C C . LEU A 1 99 ? -13.534 19.230 15.658 1.00 10.15 116 LEU A C 1
ATOM 804 O O . LEU A 1 99 ? -13.371 18.086 16.058 1.00 12.59 116 LEU A O 1
ATOM 809 N N . ARG A 1 100 ? -13.236 20.286 16.405 1.00 12.61 117 ARG A N 1
ATOM 810 C CA . ARG A 1 100 ? -12.879 20.095 17.823 1.00 15.37 117 ARG A CA 1
ATOM 811 C C . ARG A 1 100 ? -14.106 19.659 18.596 1.00 16.36 117 ARG A C 1
ATOM 812 O O . ARG A 1 100 ? -15.193 20.072 18.239 1.00 13.93 117 ARG A O 1
ATOM 820 N N . GLU A 1 101 ? -13.949 18.872 19.678 1.00 20.02 118 GLU A N 1
ATOM 821 C CA . GLU A 1 101 ? -15.115 18.478 20.505 1.00 20.65 118 GLU A CA 1
ATOM 822 C C . GLU A 1 101 ? -15.840 19.747 20.994 1.00 22.32 118 GLU A C 1
ATOM 823 O O . GLU A 1 101 ? -17.051 19.711 21.166 1.00 26.58 118 GLU A O 1
ATOM 829 N N . ASP A 1 102 ? -15.137 20.878 21.160 1.00 20.45 119 ASP A N 1
ATOM 830 C CA . ASP A 1 102 ? -15.824 22.127 21.613 1.00 22.65 119 ASP A CA 1
ATOM 831 C C . ASP A 1 102 ? -16.467 22.960 20.487 1.00 19.52 119 ASP A C 1
ATOM 832 O O . ASP A 1 102 ? -16.978 24.050 20.719 1.00 24.87 119 ASP A O 1
ATOM 837 N N . GLN A 1 103 ? -16.438 22.431 19.268 1.00 16.72 120 GLN A N 1
ATOM 838 C CA A GLN A 1 103 ? -16.981 23.051 18.043 0.50 15.84 120 GLN A CA 1
ATOM 839 C CA B GLN A 1 103 ? -17.110 23.116 18.172 0.50 16.26 120 GLN A CA 1
ATOM 840 C C . GLN A 1 103 ? -18.072 22.195 17.406 1.00 15.78 120 GLN A C 1
ATOM 841 O O . GLN A 1 103 ? -18.632 22.556 16.377 1.00 20.55 120 GLN A O 1
ATOM 852 N N . ILE A 1 104 ? -18.337 21.021 17.963 1.00 15.58 121 ILE A N 1
ATOM 853 C CA A ILE A 1 104 ? -19.328 20.176 17.285 0.61 15.02 121 ILE A CA 1
ATOM 854 C CA B ILE A 1 104 ? -19.309 20.086 17.435 0.39 14.97 121 ILE A CA 1
ATOM 855 C C . ILE A 1 104 ? -20.725 20.680 17.565 1.00 15.14 121 ILE A C 1
ATOM 856 O O . ILE A 1 104 ? -21.074 21.125 18.673 1.00 19.54 121 ILE A O 1
ATOM 865 N N . PRO A 1 105 ? -21.535 20.672 16.497 1.00 15.63 122 PRO A N 1
ATOM 866 C CA . PRO A 1 105 ? -22.864 21.197 16.652 1.00 19.09 122 PRO A CA 1
ATOM 867 C C . PRO A 1 105 ? -23.773 20.272 17.417 1.00 19.55 122 PRO A C 1
ATOM 868 O O . PRO A 1 105 ? -23.540 19.057 17.494 1.00 18.98 122 PRO A O 1
ATOM 872 N N . ARG A 1 106 ? -24.799 20.881 17.995 1.00 25.73 123 ARG A N 1
ATOM 873 C CA . ARG A 1 106 ? -25.935 20.165 18.467 1.00 27.59 123 ARG A CA 1
ATOM 874 C C . ARG A 1 106 ? -26.492 19.391 17.270 1.00 25.82 123 ARG A C 1
ATOM 875 O O . ARG A 1 106 ? -26.775 19.936 16.180 1.00 29.43 123 ARG A O 1
ATOM 883 N N . GLY A 1 107 ? -26.600 18.104 17.493 1.00 19.17 124 GLY A N 1
ATOM 884 C CA . GLY A 1 107 ? -27.090 17.169 16.496 1.00 16.47 124 GLY A CA 1
ATOM 885 C C . GLY A 1 107 ? -26.042 16.210 15.962 1.00 12.03 124 GLY A C 1
ATOM 886 O O . GLY A 1 107 ? -26.393 15.208 15.372 1.00 12.15 124 GLY A O 1
ATOM 887 N N . PHE A 1 108 ? -24.767 16.530 16.164 1.00 11.16 125 PHE A N 1
ATOM 888 C CA . PHE A 1 108 ? -23.667 15.680 15.708 1.00 10.00 125 PHE A CA 1
ATOM 889 C C . PHE A 1 108 ? -23.840 14.290 16.348 1.00 8.61 125 PHE A C 1
ATOM 890 O O . PHE A 1 108 ? -24.202 14.174 17.507 1.00 10.68 125 PHE A O 1
ATOM 898 N N . PRO A 1 109 ? -23.605 13.221 15.576 1.00 8.54 126 PRO A N 1
ATOM 899 C CA . PRO A 1 109 ? -23.871 11.920 16.153 1.00 8.12 126 PRO A CA 1
ATOM 900 C C . PRO A 1 109 ? -23.121 11.602 17.436 1.00 8.28 126 PRO A C 1
ATOM 901 O O . PRO A 1 109 ? -21.953 11.970 17.604 1.00 9.49 126 PRO A O 1
ATOM 905 N N . THR A 1 110 ? -23.826 10.876 18.296 1.00 8.69 127 THR A N 1
ATOM 906 C CA A THR A 1 110 ? -23.242 10.316 19.501 0.75 8.86 127 THR A CA 1
ATOM 907 C CA B THR A 1 110 ? -23.313 10.331 19.545 0.25 8.13 127 THR A CA 1
ATOM 908 C C . THR A 1 110 ? -23.395 8.804 19.479 1.00 7.11 127 THR A C 1
ATOM 909 O O . THR A 1 110 ? -24.402 8.297 19.034 1.00 7.56 127 THR A O 1
ATOM 916 N N . ILE A 1 111 ? -22.361 8.106 19.971 1.00 7.01 128 ILE A N 1
ATOM 917 C CA . ILE A 1 111 ? -22.454 6.675 20.218 1.00 6.03 128 ILE A CA 1
ATOM 918 C C . ILE A 1 111 ? -22.823 6.563 21.707 1.00 5.50 128 ILE A C 1
ATOM 919 O O . ILE A 1 111 ? -21.986 6.769 22.601 1.00 7.48 128 ILE A O 1
ATOM 924 N N . ASP A 1 112 ? -24.093 6.301 21.969 1.00 6.02 129 ASP A N 1
ATOM 925 C CA . ASP A 1 112 ? -24.594 6.252 23.338 1.00 6.37 129 ASP A CA 1
ATOM 926 C C . ASP A 1 112 ? -24.080 5.025 24.063 1.00 5.62 129 ASP A C 1
ATOM 927 O O . ASP A 1 112 ? -23.728 5.095 25.237 1.00 7.67 129 ASP A O 1
ATOM 932 N N . MET A 1 113 ? -24.066 3.883 23.377 1.00 5.81 130 MET A N 1
ATOM 933 C CA . MET A 1 113 ? -23.474 2.651 23.885 1.00 6.51 130 MET A CA 1
ATOM 934 C C . MET A 1 113 ? -22.924 1.918 22.679 1.00 5.70 130 MET A C 1
ATOM 935 O O . MET A 1 113 ? -23.510 1.987 21.586 1.00 8.00 130 MET A O 1
ATOM 940 N N . GLY A 1 114 ? -21.821 1.218 22.861 1.00 6.17 131 GLY A N 1
ATOM 941 C CA . GLY A 1 114 ? -21.129 0.583 21.767 1.00 5.85 131 GLY A CA 1
ATOM 942 C C . GLY A 1 114 ? -20.906 -0.889 21.924 1.00 5.21 131 GLY A C 1
ATOM 943 O O . GLY A 1 114 ? -21.026 -1.450 23.025 1.00 6.16 131 GLY A O 1
ATOM 944 N N . PRO A 1 115 ? -20.470 -1.523 20.839 1.00 5.07 132 PRO A N 1
ATOM 945 C CA . PRO A 1 115 ? -20.281 -2.969 20.829 1.00 5.05 132 PRO A CA 1
ATOM 946 C C . PRO A 1 115 ? -19.183 -3.428 21.781 1.00 5.40 132 PRO A C 1
ATOM 947 O O . PRO A 1 115 ? -18.307 -2.648 22.139 1.00 5.84 132 PRO A O 1
ATOM 951 N N . GLN A 1 116 ? -19.278 -4.683 22.209 1.00 5.79 133 GLN A N 1
ATOM 952 C CA . GLN A 1 116 ? -18.392 -5.255 23.200 1.00 5.31 133 GLN A CA 1
ATOM 953 C C . GLN A 1 116 ? -17.765 -6.546 22.707 1.00 6.20 133 GLN A C 1
ATOM 954 O O . GLN A 1 116 ? -18.319 -7.260 21.886 1.00 7.26 133 GLN A O 1
ATOM 960 N N . LEU A 1 117 ? -16.606 -6.844 23.267 1.00 7.43 134 LEU A N 1
ATOM 961 C CA . LEU A 1 117 ? -15.954 -8.133 23.160 1.00 8.63 134 LEU A CA 1
ATOM 962 C C . LEU A 1 117 ? -16.948 -9.256 23.234 1.00 8.43 134 LEU A C 1
ATOM 963 O O . LEU A 1 117 ? -17.808 -9.299 24.103 1.00 10.22 134 LEU A O 1
ATOM 968 N N . LYS A 1 118 ? -16.838 -10.186 22.285 1.00 7.64 135 LYS A N 1
ATOM 969 C CA A LYS A 1 118 ? -17.706 -11.349 22.245 0.65 8.21 135 LYS A CA 1
ATOM 970 C CA B LYS A 1 118 ? -17.705 -11.359 22.266 0.35 8.15 135 LYS A CA 1
ATOM 971 C C . LYS A 1 118 ? -16.909 -12.554 21.774 1.00 7.93 135 LYS A C 1
ATOM 972 O O . LYS A 1 118 ? -16.100 -12.451 20.835 1.00 7.93 135 LYS A O 1
ATOM 983 N N . VAL A 1 119 ? -17.142 -13.687 22.429 1.00 8.67 136 VAL A N 1
ATOM 984 C CA . VAL A 1 119 ? -16.630 -14.976 22.007 1.00 8.56 136 VAL A CA 1
ATOM 985 C C . VAL A 1 119 ? -17.834 -15.816 21.673 1.00 8.55 136 VAL A C 1
ATOM 986 O O . VAL A 1 119 ? -18.747 -16.013 22.503 1.00 11.41 136 VAL A O 1
ATOM 990 N N . VAL A 1 120 ? -17.867 -16.310 20.438 1.00 9.00 137 VAL A N 1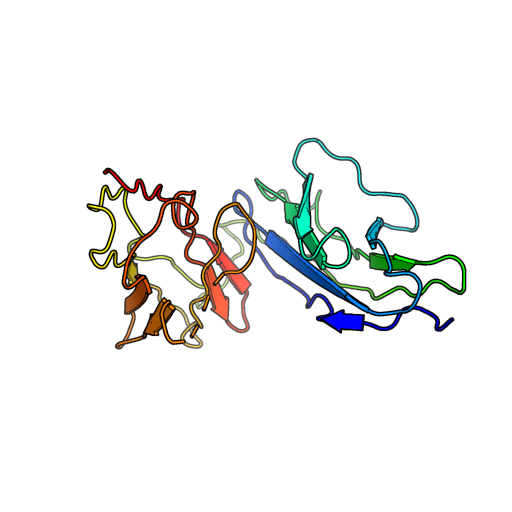
ATOM 991 C CA . VAL A 1 120 ? -18.998 -17.111 19.947 1.00 10.33 137 VAL A CA 1
ATOM 992 C C . VAL A 1 120 ? -18.475 -18.478 19.522 1.00 10.86 137 VAL A C 1
ATOM 993 O O . VAL A 1 120 ? -17.357 -18.588 19.026 1.00 10.53 137 VAL A O 1
ATOM 997 N N . GLU A 1 121 ? -19.277 -19.523 19.734 1.00 13.13 138 GLU A N 1
ATOM 998 C CA A GLU A 1 121 ? -18.960 -20.849 19.215 0.50 13.78 138 GLU A CA 1
ATOM 999 C CA B GLU A 1 121 ? -18.931 -20.841 19.232 0.50 13.31 138 GLU A CA 1
ATOM 1000 C C . GLU A 1 121 ? -19.179 -20.881 17.720 1.00 11.61 138 GLU A C 1
ATOM 1001 O O . GLU A 1 121 ? -20.210 -20.402 17.235 1.00 11.11 138 GLU A O 1
ATOM 1012 N N . ARG A 1 122 ? -18.228 -21.456 16.993 1.00 13.42 139 ARG A N 1
ATOM 1013 C CA . ARG A 1 122 ? -18.338 -21.600 15.560 1.00 13.86 139 ARG A CA 1
ATOM 1014 C C . ARG A 1 122 ? -19.707 -22.185 15.200 1.00 11.04 139 ARG A C 1
ATOM 1015 O O . ARG A 1 122 ? -20.195 -23.109 15.853 1.00 13.45 139 ARG A O 1
ATOM 1023 N N . THR A 1 123 ? -20.307 -21.605 14.168 1.00 10.99 140 THR A N 1
ATOM 1024 C CA . THR A 1 123 ? -21.618 -21.903 13.585 1.00 11.51 140 THR A CA 1
ATOM 1025 C C . THR A 1 123 ? -22.820 -21.260 14.296 1.00 11.56 140 THR A C 1
ATOM 1026 O O . THR A 1 123 ? -23.915 -21.264 13.754 1.00 12.29 140 THR A O 1
ATOM 1030 N N . ARG A 1 124 ? -22.618 -20.725 15.494 1.00 11.30 141 ARG A N 1
ATOM 1031 C CA . ARG A 1 124 ? -23.648 -20.003 16.178 1.00 10.49 141 ARG A CA 1
ATOM 1032 C C . ARG A 1 124 ? -23.664 -18.523 15.749 1.00 8.86 141 ARG A C 1
ATOM 1033 O O . ARG A 1 124 ? -22.726 -18.011 15.142 1.00 10.02 141 ARG A O 1
ATOM 1041 N N . THR A 1 125 ? -24.769 -17.854 16.059 1.00 9.47 142 THR A N 1
ATOM 1042 C CA . THR A 1 125 ? -24.936 -16.449 15.713 1.00 8.49 142 THR A CA 1
ATOM 1043 C C . THR A 1 125 ? -24.242 -15.548 16.709 1.00 9.27 142 THR A C 1
ATOM 1044 O O . THR A 1 125 ? -24.335 -15.757 17.917 1.00 10.80 142 THR A O 1
ATOM 1048 N N . ALA A 1 126 ? -23.534 -14.561 16.197 1.00 8.26 143 ALA A N 1
ATOM 1049 C CA . ALA A 1 126 ? -22.962 -13.467 16.997 1.00 8.14 143 ALA A CA 1
ATOM 1050 C C . ALA A 1 126 ? -23.637 -12.175 16.607 1.00 7.18 143 ALA A C 1
ATOM 1051 O O . ALA A 1 126 ? -23.754 -11.884 15.431 1.00 9.34 143 ALA A O 1
ATOM 1053 N N . THR A 1 127 ? -24.093 -11.395 17.573 1.00 8.54 144 THR A N 1
ATOM 1054 C CA . THR A 1 127 ? -24.691 -10.098 17.285 1.00 8.70 144 THR A CA 1
ATOM 1055 C C . THR A 1 127 ? -23.924 -8.996 17.977 1.00 8.15 144 THR A C 1
ATOM 1056 O O . THR A 1 127 ? -23.776 -9.015 19.200 1.00 13.20 144 THR A O 1
ATOM 1060 N N . MET A 1 128 ? -23.370 -8.083 17.192 1.00 7.30 145 MET A N 1
ATOM 1061 C CA A MET A 1 128 ? -22.725 -6.881 17.694 0.60 7.04 145 MET A CA 1
ATOM 1062 C CA B MET A 1 128 ? -22.734 -6.864 17.689 0.40 7.07 145 MET A CA 1
ATOM 1063 C C . MET A 1 128 ? -23.782 -5.769 17.738 1.00 5.80 145 MET A C 1
ATOM 1064 O O . MET A 1 128 ? -24.593 -5.635 16.809 1.00 7.44 145 MET A O 1
ATOM 1073 N N . LEU A 1 129 ? -23.787 -4.983 18.825 1.00 6.40 146 LEU A N 1
ATOM 1074 C CA . LEU A 1 129 ? -24.816 -4.009 19.069 1.00 6.29 146 LEU A CA 1
ATOM 1075 C C . LEU A 1 129 ? -24.245 -2.608 19.262 1.00 5.99 146 LEU A C 1
ATOM 1076 O O . LEU A 1 129 ? -23.142 -2.430 19.778 1.00 7.01 146 LEU A O 1
ATOM 1081 N N . CYS A 1 130 ? -25.051 -1.608 18.905 1.00 6.80 147 CYS A N 1
ATOM 1082 C CA . CYS A 1 130 ? -24.657 -0.236 18.972 1.00 6.90 147 CYS A CA 1
ATOM 1083 C C . CYS A 1 130 ? -25.910 0.611 19.178 1.00 6.35 147 CYS A C 1
ATOM 1084 O O . CYS A 1 130 ? -26.929 0.299 18.613 1.00 10.66 147 CYS A O 1
ATOM 1087 N N . ALA A 1 131 ? -25.820 1.690 19.947 1.00 5.08 148 ALA A N 1
ATOM 1088 C CA . ALA A 1 131 ? -26.926 2.656 20.128 1.00 5.45 148 ALA A CA 1
ATOM 1089 C C . ALA A 1 131 ? -26.373 4.023 19.790 1.00 5.72 148 ALA A C 1
ATOM 1090 O O . ALA A 1 131 ? -25.358 4.447 20.365 1.00 6.40 148 ALA A O 1
ATOM 1092 N N . ALA A 1 132 ? -27.022 4.718 18.862 1.00 6.62 149 ALA A N 1
ATOM 1093 C CA . ALA A 1 132 ? -26.547 6.008 18.387 1.00 7.18 149 ALA A CA 1
ATOM 1094 C C . ALA A 1 132 ? -27.685 6.965 18.252 1.00 8.48 149 ALA A C 1
ATOM 1095 O O . ALA A 1 132 ? -28.799 6.565 17.927 1.00 11.73 149 ALA A O 1
ATOM 1097 N N . SER A 1 133 ? -27.361 8.232 18.454 1.00 8.49 150 SER A N 1
ATOM 1098 C CA A SER A 1 133 ? -28.342 9.312 18.443 0.49 8.75 150 SER A CA 1
ATOM 1099 C CA B SER A 1 133 ? -28.376 9.259 18.313 0.51 8.89 150 SER A CA 1
ATOM 1100 C C . SER A 1 133 ? -27.784 10.495 17.660 1.00 8.76 150 SER A C 1
ATOM 1101 O O . SER A 1 133 ? -26.569 10.621 17.498 1.00 9.58 150 SER A O 1
ATOM 1106 N N . GLY A 1 134 ? -28.663 11.398 17.242 1.00 10.09 151 GLY A N 1
ATOM 1107 C CA . GLY A 1 134 ? -28.259 12.622 16.591 1.00 10.26 151 GLY A CA 1
ATOM 1108 C C . GLY A 1 134 ? -29.467 13.272 15.976 1.00 11.17 151 GLY A C 1
ATOM 1109 O O . GLY A 1 134 ? -30.599 12.735 16.014 1.00 12.82 151 GLY A O 1
ATOM 1110 N N . ASN A 1 135 ? -29.202 14.430 15.383 1.00 13.10 152 ASN A N 1
ATOM 1111 C CA . ASN A 1 135 ? -30.212 15.165 14.645 1.00 13.98 152 ASN A CA 1
ATOM 1112 C C . ASN A 1 135 ? -29.575 15.739 13.384 1.00 13.30 152 ASN A C 1
ATOM 1113 O O . ASN A 1 135 ? -28.776 16.649 13.495 1.00 16.29 152 ASN A O 1
ATOM 1118 N N . PRO A 1 136 ? -29.952 15.223 12.193 1.00 14.96 153 PRO A N 1
ATOM 1119 C CA . PRO A 1 136 ? -30.946 14.182 11.945 1.00 15.60 153 PRO A CA 1
ATOM 1120 C C . PRO A 1 136 ? -30.575 12.828 12.555 1.00 13.00 153 PRO A C 1
ATOM 1121 O O . PRO A 1 136 ? -29.419 12.584 12.882 1.00 12.22 153 PRO A O 1
ATOM 1125 N N . ASP A 1 137 ? -31.542 11.929 12.687 1.00 13.09 154 ASP A N 1
ATOM 1126 C CA A ASP A 1 137 ? -31.271 10.574 13.197 0.59 12.66 154 ASP A CA 1
ATOM 1127 C CA B ASP A 1 137 ? -31.278 10.583 13.187 0.41 12.12 154 ASP A CA 1
ATOM 1128 C C . ASP A 1 137 ? -30.172 9.959 12.328 1.00 11.46 154 ASP A C 1
ATOM 1129 O O . ASP A 1 137 ? -30.277 9.963 11.099 1.00 13.50 154 ASP A O 1
ATOM 1138 N N . PRO A 1 138 ? -29.093 9.442 12.951 1.00 10.19 155 PRO A N 1
ATOM 1139 C CA . PRO A 1 138 ? -27.984 8.952 12.134 1.00 10.84 155 PRO A CA 1
ATOM 1140 C C . PRO A 1 138 ? -28.209 7.566 11.555 1.00 10.24 155 PRO A C 1
ATOM 1141 O O . PRO A 1 138 ? -28.959 6.747 12.124 1.00 11.51 155 PRO A O 1
ATOM 1145 N N . GLU A 1 139 ? -27.536 7.310 10.435 1.00 9.44 156 GLU A N 1
ATOM 1146 C CA . GLU A 1 139 ? -27.390 5.972 9.881 1.00 10.56 156 GLU A CA 1
ATOM 1147 C C . GLU A 1 139 ? -26.245 5.262 10.607 1.00 9.80 156 GLU A C 1
ATOM 1148 O O . GLU A 1 139 ? -25.239 5.872 10.895 1.00 11.37 156 GLU A O 1
ATOM 1154 N N . ILE A 1 140 ? -26.436 3.979 10.890 1.00 8.41 157 ILE A N 1
ATOM 1155 C CA . ILE A 1 140 ? -25.442 3.141 11.491 1.00 8.14 157 ILE A CA 1
ATOM 1156 C C . ILE A 1 140 ? -24.849 2.209 10.440 1.00 8.88 157 ILE A C 1
ATOM 1157 O O . ILE A 1 140 ? -25.569 1.515 9.745 1.00 11.25 157 ILE A O 1
ATOM 1162 N N . THR A 1 141 ? -23.532 2.236 10.317 1.00 8.27 158 THR A N 1
ATOM 1163 C CA . THR A 1 141 ? -22.784 1.299 9.509 1.00 8.50 158 THR A CA 1
ATOM 1164 C C . THR A 1 141 ? -21.718 0.612 10.323 1.00 7.04 158 THR A C 1
ATOM 1165 O O . THR A 1 141 ? -21.422 1.023 11.437 1.00 7.70 158 THR A O 1
ATOM 1169 N N . TRP A 1 142 ? -21.157 -0.445 9.765 1.00 7.24 159 TRP A N 1
ATOM 1170 C CA . TRP A 1 142 ? -20.237 -1.290 10.476 1.00 6.67 159 TRP A CA 1
ATOM 1171 C C . TRP A 1 142 ? -18.965 -1.524 9.698 1.00 5.94 159 TRP A C 1
ATOM 1172 O O . TRP A 1 142 ? -18.975 -1.729 8.482 1.00 8.52 159 TRP A O 1
ATOM 1183 N N . PHE A 1 143 ? -17.844 -1.504 10.413 1.00 6.68 160 PHE A N 1
ATOM 1184 C CA . PHE A 1 143 ? -16.535 -1.815 9.890 1.00 6.97 160 PHE A CA 1
ATOM 1185 C C . PHE A 1 143 ? -15.973 -3.025 10.627 1.00 6.59 160 PHE A C 1
ATOM 1186 O O . PHE A 1 143 ? -16.224 -3.218 11.808 1.00 8.29 160 PHE A O 1
ATOM 1194 N N . LYS A 1 144 ? -15.218 -3.832 9.904 1.00 8.01 161 LYS A N 1
ATOM 1195 C CA . LYS A 1 144 ? -14.522 -4.982 10.462 1.00 7.77 161 LYS A CA 1
ATOM 1196 C C . LYS A 1 144 ? -13.081 -4.918 9.991 1.00 7.10 161 LYS A C 1
ATOM 1197 O O . LYS A 1 144 ? -12.840 -4.860 8.771 1.00 8.41 161 LYS A O 1
ATOM 1203 N N . ASP A 1 145 ? -12.124 -4.898 10.912 1.00 7.47 162 ASP A N 1
ATOM 1204 C CA . ASP A 1 145 ? -10.694 -4.821 10.560 1.00 8.46 162 ASP A CA 1
ATOM 1205 C C . ASP A 1 145 ? -10.452 -3.652 9.600 1.00 8.45 162 ASP A C 1
ATOM 1206 O O . ASP A 1 145 ? -9.688 -3.739 8.642 1.00 9.92 162 ASP A O 1
ATOM 1211 N N . PHE A 1 146 ? -11.133 -2.554 9.876 1.00 6.65 163 PHE A N 1
ATOM 1212 C CA . PHE A 1 146 ? -10.948 -1.255 9.212 1.00 6.55 163 PHE A CA 1
ATOM 1213 C C . PHE A 1 146 ? -11.605 -1.166 7.830 1.00 6.65 163 PHE A C 1
ATOM 1214 O O . PHE A 1 146 ? -11.461 -0.138 7.148 1.00 8.31 163 PHE A O 1
ATOM 1222 N N . LEU A 1 147 ? -12.348 -2.206 7.433 1.00 8.21 164 LEU A N 1
ATOM 1223 C CA . LEU A 1 147 ? -13.014 -2.222 6.162 1.00 7.96 164 LEU A CA 1
ATOM 1224 C C . LEU A 1 147 ? -14.530 -2.253 6.355 1.00 8.07 164 LEU A C 1
ATOM 1225 O O . LEU A 1 147 ? -15.000 -2.878 7.309 1.00 8.14 164 LEU A O 1
ATOM 1230 N N . PRO A 1 148 ? -15.305 -1.611 5.471 1.00 9.74 165 PRO A N 1
ATOM 1231 C CA . PRO A 1 148 ? -16.763 -1.740 5.575 1.00 9.63 165 PRO A CA 1
ATOM 1232 C C . PRO A 1 148 ? -17.144 -3.195 5.496 1.00 10.06 165 PRO A C 1
ATOM 1233 O O . PRO A 1 148 ? -16.582 -3.941 4.702 1.00 11.77 165 PRO A O 1
ATOM 1237 N N . VAL A 1 149 ? -18.111 -3.616 6.301 1.00 9.31 166 VAL A N 1
ATOM 1238 C CA A VAL A 1 149 ? -18.530 -5.019 6.286 0.50 11.40 166 VAL A CA 1
ATOM 1239 C CA B VAL A 1 149 ? -18.573 -5.005 6.292 0.50 11.06 166 VAL A CA 1
ATOM 1240 C C . VAL A 1 149 ? -19.190 -5.398 4.939 1.00 15.14 166 VAL A C 1
ATOM 1241 O O . VAL A 1 149 ? -18.884 -6.493 4.424 1.00 19.98 166 VAL A O 1
ATOM 1248 N N . GLY A 1 156 ? -27.099 -12.818 2.718 1.00 30.57 173 GLY A N 1
ATOM 1249 C CA . GLY A 1 156 ? -28.113 -13.102 3.735 1.00 22.34 173 GLY A CA 1
ATOM 1250 C C . GLY A 1 156 ? -27.581 -13.511 5.106 1.00 17.86 173 GLY A C 1
ATOM 1251 O O . GLY A 1 156 ? -28.291 -13.396 6.117 1.00 21.24 173 GLY A O 1
ATOM 1252 N N . ARG A 1 157 ? -26.349 -13.993 5.157 1.00 14.57 174 ARG A N 1
ATOM 1253 C CA . ARG A 1 157 ? -25.791 -14.528 6.399 1.00 12.46 174 ARG A CA 1
ATOM 1254 C C . ARG A 1 157 ? -25.518 -13.443 7.455 1.00 10.65 174 ARG A C 1
ATOM 1255 O O . ARG A 1 157 ? -25.599 -13.679 8.674 1.00 11.45 174 ARG A O 1
ATOM 1263 N N . ILE A 1 158 ? -25.134 -12.272 6.985 1.00 10.34 175 ILE A N 1
ATOM 1264 C CA . ILE A 1 158 ? -24.852 -11.136 7.848 1.00 9.88 175 ILE A CA 1
ATOM 1265 C C . ILE A 1 158 ? -25.949 -10.114 7.570 1.00 10.47 175 ILE A C 1
ATOM 1266 O O . ILE A 1 158 ? -26.182 -9.728 6.405 1.00 14.39 175 ILE A O 1
ATOM 1271 N N . LYS A 1 159 ? -26.643 -9.708 8.626 1.00 10.31 176 LYS A N 1
ATOM 1272 C CA . LYS A 1 159 ? -27.774 -8.781 8.533 1.00 10.59 176 LYS A CA 1
ATOM 1273 C C . LYS A 1 159 ? -27.475 -7.514 9.328 1.00 9.68 176 LYS A C 1
ATOM 1274 O O . LYS A 1 159 ? -26.918 -7.578 10.410 1.00 9.77 176 LYS A O 1
ATOM 1280 N N . GLN A 1 160 ? -27.834 -6.355 8.784 1.00 9.82 177 GLN A N 1
ATOM 1281 C CA . GLN A 1 160 ? -27.731 -5.084 9.471 1.00 8.31 177 GLN A CA 1
ATOM 1282 C C . GLN A 1 160 ? -29.128 -4.637 9.799 1.00 7.66 177 GLN A C 1
ATOM 1283 O O . GLN A 1 160 ? -29.918 -4.290 8.902 1.00 9.24 177 GLN A O 1
ATOM 1289 N N . LEU A 1 161 ? -29.436 -4.675 11.087 1.00 7.71 178 LEU A N 1
ATOM 1290 C CA . LEU A 1 161 ? -30.742 -4.392 11.603 1.00 8.22 178 LEU A CA 1
ATOM 1291 C C . LEU A 1 161 ? -30.745 -3.086 12.388 1.00 7.28 178 LEU A C 1
ATOM 1292 O O . LEU A 1 161 ? -29.736 -2.692 12.949 1.00 8.37 178 LEU A O 1
ATOM 1297 N N A ARG A 1 162 ? -31.892 -2.419 12.400 0.50 7.90 179 ARG A N 1
ATOM 1298 N N B ARG A 1 162 ? -31.912 -2.492 12.526 0.50 8.24 179 ARG A N 1
ATOM 1299 C CA A ARG A 1 162 ? -32.120 -1.257 13.255 0.50 8.03 179 ARG A CA 1
ATOM 1300 C CA B ARG A 1 162 ? -32.046 -1.270 13.300 0.50 9.61 179 ARG A CA 1
ATOM 1301 C C A ARG A 1 162 ? -33.428 -1.425 14.017 0.50 8.77 179 ARG A C 1
ATOM 1302 C C B ARG A 1 162 ? -33.430 -1.189 13.922 0.50 10.14 179 ARG A C 1
ATOM 1303 O O A ARG A 1 162 ? -34.363 -2.081 13.557 0.50 8.49 179 ARG A O 1
ATOM 1304 O O B ARG A 1 162 ? -34.434 -1.434 13.253 0.50 9.82 179 ARG A O 1
ATOM 1319 N N . SER A 1 163 ? -33.471 -0.843 15.212 1.00 9.97 180 SER A N 1
ATOM 1320 C CA . SER A 1 163 ? -34.734 -0.630 15.908 1.00 11.28 180 SER A CA 1
ATOM 1321 C C . SER A 1 163 ? -34.546 0.581 16.787 1.00 11.68 180 SER A C 1
ATOM 1322 O O . SER A 1 163 ? -33.761 0.532 17.733 1.00 10.54 180 SER A O 1
ATOM 1325 N N . GLU A 1 164 ? -35.238 1.658 16.470 1.00 12.96 181 GLU A N 1
ATOM 1326 C CA A GLU A 1 164 ? -35.060 2.940 17.150 0.50 14.08 181 GLU A CA 1
ATOM 1327 C CA B GLU A 1 164 ? -35.064 2.907 17.202 0.50 14.23 181 GLU A CA 1
ATOM 1328 C C . GLU A 1 164 ? -33.565 3.289 17.143 1.00 12.81 181 GLU A C 1
ATOM 1329 O O . GLU A 1 164 ? -32.963 3.286 16.068 1.00 14.55 181 GLU A O 1
ATOM 1340 N N . SER A 1 165 ? -32.945 3.584 18.279 1.00 10.67 182 SER A N 1
ATOM 1341 C CA . SER A 1 165 ? -31.535 3.986 18.264 1.00 10.58 182 SER A CA 1
ATOM 1342 C C . SER A 1 165 ? -30.540 2.831 18.169 1.00 8.87 182 SER A C 1
ATOM 1343 O O . SER A 1 165 ? -29.341 3.070 18.044 1.00 9.76 182 SER A O 1
ATOM 1346 N N . ILE A 1 166 ? -31.031 1.596 18.234 1.00 7.33 183 ILE A N 1
ATOM 1347 C CA . ILE A 1 166 ? -30.164 0.429 18.287 1.00 8.26 183 ILE A CA 1
ATOM 1348 C C . ILE A 1 166 ? -29.891 -0.135 16.893 1.00 8.87 183 ILE A C 1
ATOM 1349 O O . ILE A 1 166 ? -30.795 -0.368 16.126 1.00 15.46 183 ILE A O 1
ATOM 1354 N N . GLY A 1 167 ? -28.624 -0.320 16.576 1.00 6.51 184 GLY A N 1
ATOM 1355 C CA . GLY A 1 167 ? -28.231 -1.061 15.388 1.00 6.50 184 GLY A CA 1
ATOM 1356 C C . GLY A 1 167 ? -27.619 -2.395 15.806 1.00 6.94 184 GLY A C 1
ATOM 1357 O O . GLY A 1 167 ? -26.853 -2.471 16.761 1.00 8.57 184 GLY A O 1
ATOM 1358 N N . ALA A 1 168 ? -27.946 -3.447 15.076 1.00 7.21 185 ALA A N 1
ATOM 1359 C CA . ALA A 1 168 ? -27.402 -4.776 15.291 1.00 6.28 185 ALA A CA 1
ATOM 1360 C C . ALA A 1 168 ? -26.756 -5.268 14.019 1.00 6.50 185 ALA A C 1
ATOM 1361 O O . ALA A 1 168 ? -27.347 -5.182 12.942 1.00 10.26 185 ALA A O 1
ATOM 1363 N N . LEU A 1 169 ? -25.544 -5.779 14.161 1.00 5.74 186 LEU A N 1
ATOM 1364 C CA . LEU A 1 169 ? -24.882 -6.552 13.118 1.00 5.96 186 LEU A CA 1
ATOM 1365 C C . LEU A 1 169 ? -25.015 -8.017 13.510 1.00 5.68 186 LEU A C 1
ATOM 1366 O O . LEU A 1 169 ? -24.366 -8.470 14.442 1.00 7.26 186 LEU A O 1
ATOM 1371 N N . GLN A 1 170 ? -25.900 -8.730 12.824 1.00 6.36 187 GLN A N 1
ATOM 1372 C CA . GLN A 1 170 ? -26.222 -10.120 13.156 1.00 7.22 187 GLN A CA 1
ATOM 1373 C C . GLN A 1 170 ? -25.467 -11.023 12.210 1.00 7.54 187 GLN A C 1
ATOM 1374 O O . GLN A 1 170 ? -25.762 -11.050 11.019 1.00 9.53 187 GLN A O 1
ATOM 1380 N N . ILE A 1 171 ? -24.497 -11.738 12.743 1.00 7.04 188 ILE A N 1
ATOM 1381 C CA . ILE A 1 171 ? -23.607 -12.596 11.999 1.00 6.99 188 ILE A CA 1
ATOM 1382 C C . ILE A 1 171 ? -24.053 -14.023 12.263 1.00 7.16 188 ILE A C 1
ATOM 1383 O O . ILE A 1 171 ? -23.716 -14.635 13.276 1.00 8.16 188 IL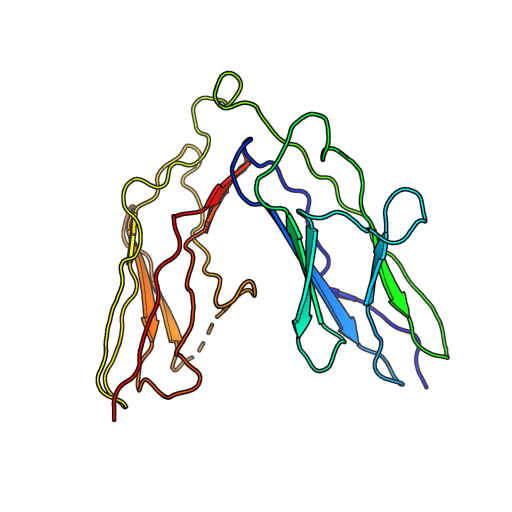E A O 1
ATOM 1388 N N . GLU A 1 172 ? -24.829 -14.576 11.346 1.00 8.08 189 GLU A N 1
ATOM 1389 C CA . GLU A 1 172 ? -25.282 -15.936 11.492 1.00 8.10 189 GLU A CA 1
ATOM 1390 C C . GLU A 1 172 ? -24.199 -16.922 11.068 1.00 8.47 189 GLU A C 1
ATOM 1391 O O . GLU A 1 172 ? -23.327 -16.602 10.286 1.00 9.38 189 GLU A O 1
ATOM 1397 N N . GLN A 1 173 ? -24.249 -18.133 11.619 1.00 8.92 190 GLN A N 1
ATOM 1398 C CA . GLN A 1 173 ? -23.345 -19.222 11.181 1.00 8.33 190 GLN A CA 1
ATOM 1399 C C . GLN A 1 173 ? -21.896 -18.754 11.222 1.00 8.26 190 GLN A C 1
ATOM 1400 O O . GLN A 1 173 ? -21.165 -18.853 10.246 1.00 9.44 190 GLN A O 1
ATOM 1406 N N . SER A 1 174 ? -21.496 -18.247 12.387 1.00 8.60 191 SER A N 1
ATOM 1407 C CA A SER A 1 174 ? -20.181 -17.661 12.558 0.29 8.37 191 SER A CA 1
ATOM 1408 C CA B SER A 1 174 ? -20.175 -17.665 12.543 0.71 8.42 191 SER A CA 1
ATOM 1409 C C . SER A 1 174 ? -19.093 -18.623 12.098 1.00 8.61 191 SER A C 1
ATOM 1410 O O . SER A 1 174 ? -19.159 -19.822 12.351 1.00 10.75 191 SER A O 1
ATOM 1415 N N . GLU A 1 175 ? -18.092 -18.080 11.443 1.00 9.17 192 GLU A N 1
ATOM 1416 C CA . GLU A 1 175 ? -16.971 -18.848 10.967 1.00 10.76 192 GLU A CA 1
ATOM 1417 C C . GLU A 1 175 ? -15.689 -18.074 11.255 1.00 9.83 192 GLU A C 1
ATOM 1418 O O . GLU A 1 175 ? -15.708 -16.897 11.647 1.00 8.73 192 GLU A O 1
ATOM 1424 N N . GLU A 1 176 ? -14.562 -18.741 11.064 1.00 12.69 193 GLU A N 1
ATOM 1425 C CA . GLU A 1 176 ? -13.282 -18.153 11.427 1.00 12.52 193 GLU A CA 1
ATOM 1426 C C . GLU A 1 176 ? -13.070 -16.773 10.794 1.00 12.18 193 GLU A C 1
ATOM 1427 O O . GLU A 1 176 ? -12.550 -15.867 11.455 1.00 12.61 193 GLU A O 1
ATOM 1433 N N . SER A 1 177 ? -13.499 -16.593 9.548 1.00 11.48 194 SER A N 1
ATOM 1434 C CA . SER A 1 177 ? -13.301 -15.327 8.851 1.00 12.03 194 SER A CA 1
ATOM 1435 C C . SER A 1 177 ? -14.029 -14.158 9.490 1.00 10.90 194 SER A C 1
ATOM 1436 O O . SER A 1 177 ? -13.651 -13.036 9.272 1.00 12.38 194 SER A O 1
ATOM 1439 N N . ASP A 1 178 ? -15.045 -14.439 10.309 1.00 9.18 195 ASP A N 1
ATOM 1440 C CA . ASP A 1 178 ? -15.769 -13.412 11.034 1.00 8.34 195 ASP A CA 1
ATOM 1441 C C . ASP A 1 178 ? -14.993 -12.833 12.205 1.00 7.96 195 ASP A C 1
ATOM 1442 O O . ASP A 1 178 ? -15.344 -11.785 12.710 1.00 8.10 195 ASP A O 1
ATOM 1447 N N . GLN A 1 179 ? -13.954 -13.510 12.664 1.00 7.87 196 GLN A N 1
ATOM 1448 C CA A GLN A 1 179 ? -13.140 -13.003 13.761 0.50 8.05 196 GLN A CA 1
ATOM 1449 C CA B GLN A 1 179 ? -13.134 -12.970 13.746 0.50 7.94 196 GLN A CA 1
ATOM 1450 C C . GLN A 1 179 ? -12.498 -11.687 13.326 1.00 8.86 196 GLN A C 1
ATOM 1451 O O . GLN A 1 179 ? -12.032 -11.561 12.205 1.00 12.46 196 GLN A O 1
ATOM 1462 N N . GLY A 1 180 ? -12.470 -10.724 14.221 1.00 8.23 197 GLY A N 1
ATOM 1463 C CA . GLY A 1 180 ? -11.809 -9.471 13.948 1.00 8.66 197 GLY A CA 1
ATOM 1464 C C . GLY A 1 180 ? -12.380 -8.352 14.797 1.00 6.88 197 GLY A C 1
ATOM 1465 O O . GLY A 1 180 ? -13.163 -8.575 15.743 1.00 6.97 197 GLY A O 1
ATOM 1466 N N . LYS A 1 181 ? -11.981 -7.138 14.416 1.00 7.61 198 LYS A N 1
ATOM 1467 C CA . LYS A 1 181 ? -12.222 -5.944 15.182 1.00 7.24 198 LYS A CA 1
ATOM 1468 C C . LYS A 1 181 ? -13.346 -5.133 14.565 1.00 6.87 198 LYS A C 1
ATOM 1469 O O . LYS A 1 181 ? -13.191 -4.590 13.477 1.00 9.07 198 LYS A O 1
ATOM 1475 N N . TYR A 1 182 ? -14.468 -5.040 15.261 1.00 5.62 199 TYR A N 1
ATOM 1476 C CA . TYR A 1 182 ? -15.661 -4.395 14.737 1.00 5.76 199 TYR A CA 1
ATOM 1477 C C . TYR A 1 182 ? -15.829 -2.989 15.326 1.00 5.77 199 TYR A C 1
ATOM 1478 O O . TYR A 1 182 ? -15.570 -2.748 16.507 1.00 6.94 199 TYR A O 1
ATOM 1487 N N . GLU A 1 183 ? -16.293 -2.067 14.477 1.00 5.47 200 GLU A N 1
ATOM 1488 C CA . GLU A 1 183 ? -16.635 -0.721 14.879 1.00 5.55 200 GLU A CA 1
ATOM 1489 C C . GLU A 1 183 ? -18.001 -0.352 14.331 1.00 5.16 200 GLU A C 1
ATOM 1490 O O . GLU A 1 183 ? -18.299 -0.641 13.178 1.00 6.52 200 GLU A O 1
ATOM 1496 N N A CYS A 1 184 ? -18.769 0.324 15.181 0.78 5.13 201 CYS A N 1
ATOM 1497 N N B CYS A 1 184 ? -18.877 0.244 15.149 0.22 5.57 201 CYS A N 1
ATOM 1498 C CA A CYS A 1 184 ? -20.010 0.936 14.797 0.78 5.43 201 CYS A CA 1
ATOM 1499 C CA B CYS A 1 184 ? -20.090 0.862 14.587 0.22 5.98 201 CYS A CA 1
ATOM 1500 C C A CYS A 1 184 ? -19.738 2.380 14.401 0.78 5.41 201 CYS A C 1
ATOM 1501 C C B CYS A 1 184 ? -19.861 2.351 14.429 0.22 5.67 201 CYS A C 1
ATOM 1502 O O A CYS A 1 184 ? -18.933 3.052 15.060 0.78 6.14 201 CYS A O 1
ATOM 1503 O O B CYS A 1 184 ? -19.274 3.020 15.283 0.22 5.93 201 CYS A O 1
ATOM 1508 N N . VAL A 1 185 ? -20.376 2.842 13.316 1.00 5.93 202 VAL A N 1
ATOM 1509 C CA . VAL A 1 185 ? -20.163 4.184 12.820 1.00 6.21 202 VAL A CA 1
ATOM 1510 C C . VAL A 1 185 ? -21.503 4.849 12.613 1.00 6.23 202 VAL A C 1
ATOM 1511 O O . VAL A 1 185 ? -22.386 4.295 11.953 1.00 7.75 202 VAL A O 1
ATOM 1515 N N . ALA A 1 186 ? -21.684 6.024 13.207 1.00 6.53 203 ALA A N 1
ATOM 1516 C CA . ALA A 1 186 ? -22.916 6.770 13.075 1.00 6.39 203 ALA A CA 1
ATOM 1517 C C . ALA A 1 186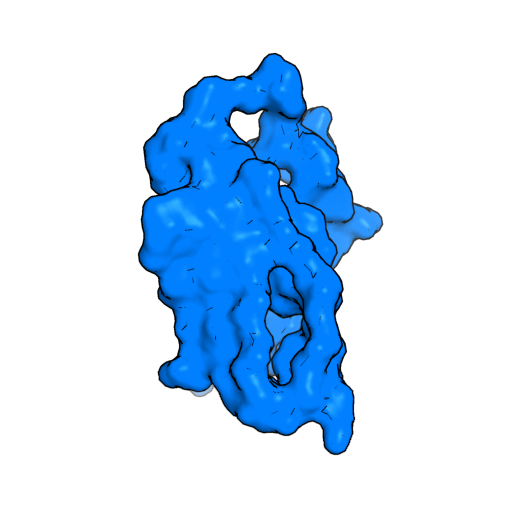 ? -22.666 8.014 12.271 1.00 6.30 203 ALA A C 1
ATOM 1518 O O . ALA A 1 186 ? -21.787 8.793 12.586 1.00 7.48 203 ALA A O 1
ATOM 1520 N N . THR A 1 187 ? -23.482 8.208 11.245 1.00 7.10 204 THR A N 1
ATOM 1521 C CA . THR A 1 187 ? -23.301 9.322 10.289 1.00 7.56 204 THR A CA 1
ATOM 1522 C C . THR A 1 187 ? -24.627 10.058 10.074 1.00 7.95 204 THR A C 1
ATOM 1523 O O . THR A 1 187 ? -25.665 9.441 9.866 1.00 9.18 204 THR A O 1
ATOM 1527 N N . ASN A 1 188 ? -24.593 11.385 10.127 1.00 9.09 205 ASN A N 1
ATOM 1528 C CA . ASN A 1 188 ? -25.695 12.183 9.609 1.00 8.87 205 ASN A CA 1
ATOM 1529 C C . ASN A 1 188 ? -25.115 13.363 8.841 1.00 10.33 205 ASN A C 1
ATOM 1530 O O . ASN A 1 188 ? -23.916 13.415 8.591 1.00 10.53 205 ASN A O 1
ATOM 1535 N N . SER A 1 189 ? -25.967 14.311 8.462 1.00 11.65 206 SER A N 1
ATOM 1536 C CA . SER A 1 189 ? -25.519 15.429 7.652 1.00 12.35 206 SER A CA 1
ATOM 1537 C C . SER A 1 189 ? -24.514 16.327 8.389 1.00 11.69 206 SER A C 1
ATOM 1538 O O . SER A 1 189 ? -23.852 17.135 7.736 1.00 16.02 206 SER A O 1
ATOM 1541 N N . ALA A 1 190 ? -24.431 16.231 9.716 1.00 11.05 207 ALA A N 1
ATOM 1542 C CA . ALA A 1 190 ? -23.454 16.990 10.513 1.00 12.17 207 ALA A CA 1
ATOM 1543 C C . ALA A 1 190 ? -22.058 16.350 10.585 1.00 11.09 207 ALA A C 1
ATOM 1544 O O . ALA A 1 190 ? -21.046 17.034 10.762 1.00 13.17 207 ALA A O 1
ATOM 1546 N N . GLY A 1 191 ? -22.016 15.024 10.528 1.00 9.82 208 GLY A N 1
ATOM 1547 C CA . GLY A 1 191 ? -20.749 14.333 10.597 1.00 8.78 208 GLY A CA 1
ATOM 1548 C C . GLY A 1 191 ? -20.870 12.901 11.044 1.00 8.72 208 GLY A C 1
ATOM 1549 O O . GLY A 1 191 ? -21.935 12.304 11.016 1.00 9.10 208 GLY A O 1
ATOM 1550 N N . THR A 1 192 ? -19.709 12.379 11.403 1.00 7.54 209 THR A N 1
ATOM 1551 C CA . THR A 1 192 ? -19.479 10.951 11.648 1.00 6.34 209 THR A CA 1
ATOM 1552 C C . THR A 1 192 ? -18.791 10.734 12.981 1.00 6.37 209 THR A C 1
ATOM 1553 O O . THR A 1 192 ? -17.849 11.438 13.333 1.00 8.53 209 THR A O 1
ATOM 1557 N N . ARG A 1 193 ? -19.280 9.754 13.734 1.00 5.98 210 ARG A N 1
ATOM 1558 C CA . ARG A 1 193 ? -18.672 9.368 14.992 1.00 6.35 210 ARG A CA 1
ATOM 1559 C C . ARG A 1 193 ? -18.513 7.838 15.040 1.00 5.26 210 ARG A C 1
ATOM 1560 O O . ARG A 1 193 ? -19.456 7.121 14.700 1.00 6.46 210 ARG A O 1
ATOM 1568 N N . TYR A 1 194 ? -17.359 7.361 15.509 1.00 5.64 211 TYR A N 1
ATOM 1569 C CA . TYR A 1 194 ? -17.077 5.943 15.684 1.00 5.56 211 TYR A CA 1
ATOM 1570 C C . TYR A 1 194 ? -17.250 5.513 17.126 1.00 5.39 211 TYR A C 1
ATOM 1571 O O . TYR A 1 194 ? -16.906 6.227 18.059 1.00 7.04 211 TYR A O 1
ATOM 1580 N N . SER A 1 195 ? -17.734 4.294 17.281 1.00 5.15 212 SER A N 1
ATOM 1581 C CA . SER A 1 195 ? -17.660 3.608 18.573 1.00 4.85 212 SER A CA 1
ATOM 1582 C C . SER A 1 195 ? -16.244 3.186 18.871 1.00 4.64 212 SER A C 1
ATOM 1583 O O . SER A 1 195 ? -15.408 3.091 17.972 1.00 5.67 212 SER A O 1
ATOM 1586 N N . ALA A 1 196 ? -15.966 2.837 20.116 1.00 5.44 213 ALA A N 1
ATOM 1587 C CA . ALA A 1 196 ? -14.768 2.098 20.437 1.00 5.56 213 ALA A CA 1
ATOM 1588 C C . ALA A 1 196 ? -14.861 0.740 19.689 1.00 5.11 213 ALA A C 1
ATOM 1589 O O . ALA A 1 196 ? -15.938 0.213 19.428 1.00 5.58 213 ALA A O 1
ATOM 1591 N N . PRO A 1 197 ? -13.717 0.136 19.389 1.00 5.56 214 PRO A N 1
ATOM 1592 C CA . PRO A 1 197 ? -13.733 -1.154 18.717 1.00 6.05 214 PRO A CA 1
ATOM 1593 C C . PRO A 1 197 ? -14.089 -2.282 19.675 1.00 6.43 214 PRO A C 1
ATOM 1594 O O . PRO A 1 197 ? -13.909 -2.165 20.889 1.00 7.83 214 PRO A O 1
ATOM 1598 N N . ALA A 1 198 ? -14.574 -3.380 19.100 1.00 5.49 215 ALA A N 1
ATOM 1599 C CA . ALA A 1 198 ? -14.955 -4.579 19.827 1.00 6.47 215 ALA A CA 1
ATOM 1600 C C . ALA A 1 198 ? -14.498 -5.786 19.063 1.00 6.42 215 ALA A C 1
ATOM 1601 O O . ALA A 1 198 ? -14.846 -5.928 17.896 1.00 7.15 215 ALA A O 1
ATOM 1603 N N . ASN A 1 199 ? -13.736 -6.670 19.701 1.00 6.87 216 ASN A N 1
ATOM 1604 C CA A ASN A 1 199 ? -13.265 -7.905 19.092 0.62 7.33 216 ASN A CA 1
ATOM 1605 C CA B ASN A 1 199 ? -13.317 -7.856 18.965 0.38 7.01 216 ASN A CA 1
ATOM 1606 C C . ASN A 1 199 ? -14.320 -9.005 19.126 1.00 6.74 216 ASN A C 1
ATOM 1607 O O . ASN A 1 199 ? -14.945 -9.212 20.160 1.00 8.23 216 ASN A O 1
ATOM 1616 N N . LEU A 1 200 ? -14.475 -9.725 18.030 1.00 7.76 217 LEU A N 1
ATOM 1617 C CA . LEU A 1 200 ? -15.224 -10.984 17.976 1.00 6.88 217 LEU A CA 1
ATOM 1618 C C . LEU A 1 200 ? -14.237 -12.100 17.799 1.00 7.00 217 LEU A C 1
ATOM 1619 O O . LEU A 1 200 ? -13.403 -12.072 16.909 1.00 8.12 217 LEU A O 1
ATOM 1624 N N . TYR A 1 201 ? -14.330 -13.091 18.681 1.00 7.49 218 TYR A N 1
ATOM 1625 C CA . TYR A 1 201 ? -13.569 -14.337 18.550 1.00 8.73 218 TYR A CA 1
ATOM 1626 C C . TYR A 1 201 ? -14.537 -15.468 18.275 1.00 8.36 218 TYR A C 1
ATOM 1627 O O . TYR A 1 201 ? -15.629 -15.495 18.834 1.00 8.97 218 TYR A O 1
ATOM 1636 N N . VAL A 1 202 ? -14.105 -16.398 17.442 1.00 9.95 219 VAL A N 1
ATOM 1637 C CA . VAL A 1 202 ? -14.925 -17.547 17.064 1.00 10.45 219 VAL A CA 1
ATOM 1638 C C . VAL A 1 202 ? -14.156 -18.791 17.494 1.00 12.37 219 VAL A C 1
ATOM 1639 O O . VAL A 1 202 ? -13.050 -19.038 17.012 1.00 18.05 219 VAL A O 1
ATOM 1643 N N . ARG A 1 203 ? -14.716 -19.527 18.443 1.00 14.27 220 ARG A N 1
ATOM 1644 C CA . ARG A 1 203 ? -14.025 -20.650 19.067 1.00 15.25 220 ARG A CA 1
ATOM 1645 C C . ARG A 1 203 ? -14.597 -21.948 18.507 1.00 18.70 220 ARG A C 1
ATOM 1646 O O . ARG A 1 203 ? -15.768 -22.021 18.190 1.00 19.76 220 ARG A O 1
ATOM 1654 N N . GLY A 1 204 ? -13.744 -22.957 18.358 1.00 26.90 221 GLY A N 1
ATOM 1655 C CA . GLY A 1 204 ? -14.144 -24.249 17.800 1.00 26.92 221 GLY A CA 1
ATOM 1656 C C . GLY A 1 204 ? -14.977 -25.021 18.797 1.00 36.60 221 GLY A C 1
ATOM 1657 O O . GLY A 1 204 ? -15.328 -26.177 18.554 1.00 45.71 221 GLY A O 1
#

GO terms:
  GO:0005001 transmembrane receptor protein tyrosine phosphatase activity (F, TAS)
  GO:0005886 plasma membrane (C, TAS)
  GO:0007185 cell surface receptor protein tyrosine phosphatase signaling pathway (P, TAS)
  GO:0005515 protein binding (F, IPI)
  GO:0070062 extracellular exosome (C, HDA)
  GO:0098978 glutamatergic synapse (C, IDA)
  GO:0098978 glutamatergic synapse (C, IMP)
  GO:0099054 presynapse assembly (P, IDA)
  GO:0099054 presynapse assembly (P, IMP)
  GO:0099545 trans-synaptic signaling by trans-synaptic complex (P, IDA)
  GO:0099545 trans-synaptic signaling by trans-synaptic complex (P, IMP)
  GO:0099560 synaptic membrane adhesion (P, IDA)
  GO:0099560 synaptic membrane adhesion (P, IMP)

Sequence (195 aa):
ETPPRRFTRRTPVDQQTGVVSGGVASFICQATGDPRPKKIVWNKKGKKKVSNQRFEVIEFDDGSSGSVLRIQPLRTPRDEAIIYECVASNNVGEIISVSSTRLTVLREDQQIIPRGFPTTIDMGPQLKKVVEERTRTATMMLCAASSGNPDDPEITWFKDFLPVVGRIKQLRRSEESIGALQIEQSSEESDQQGKYECCVATNSAGTRYSAPANNLYVRG

B-factor: mean 14.82, std 8.76, range [4.64, 71.8]

Solvent-accessible surface area: 10618 Å² total; per-residue (Å²): 138,71,76,8,151,39,80,121,57,10,113,98,23,32,0,7,41,52,18,9,0,8,2,19,0,45,2,48,16,83,45,121,1,106,16,60,3,22,80,181,58,162,141,24,112,47,193,39,32,86,61,28,120,50,62,128,5,1,0,1,0,0,8,0,77,62,1,123,39,107,148,1,66,16,72,1,58,0,12,0,40,25,118,61,24,127,72,55,36,64,4,119,2,41,2,33,122,100,112,103,45,61,249,13,6,0,58,35,76,128,28,6,138,117,77,85,11,77,143,78,150,71,1,38,3,91,4,2,2,48,22,112,72,126,9,116,17,63,5,13,44,64,44,40,42,75,100,75,62,84,106,80,107,76,171,43,63,0,13,0,40,0,43,120,1,81,146,70,6,77,15,78,2,2,0,5,0,52,14,107,27,5,8,41,26,8,76,69,4,56,1,90,23,131,106

Organism: Homo sapiens (NCBI:txid9606)

Radius of gyration: 17.68 Å; Cα contacts (8 Å, |Δi|>4): 579; chains: 1; bounding box: 38×47×46 Å